Protein AF-A0A7X2NNQ6-F1 (afdb_monomer_lite)

Foldseek 3Di:
DDDDDPPVVVVVVVVVVVVPPPDDPDPPPPCPPPDPDDDDDDDDDQWDDDLQFIHHNNRTDGPVRVLVQLLLWAFDDDDPPPPFFDLGWIQGQPFGIWTAGPVGWIATNNHTDDPPGPVSVSNVVCSVDPQSSQLNHLLNVDDPVQADSSSFGQCVQQPADDPPFCKTAHPQQKIWHADPPPPPQFGIFIADNVRHTSATAHPRRHGRGD

Structure (mmCIF, N/CA/C/O backbone):
data_AF-A0A7X2NNQ6-F1
#
_entry.id   AF-A0A7X2NNQ6-F1
#
loop_
_atom_site.group_PDB
_atom_site.id
_atom_site.type_symbol
_atom_site.label_atom_id
_atom_site.label_alt_id
_atom_site.label_comp_id
_atom_site.label_asym_id
_atom_site.label_entity_id
_atom_site.label_seq_id
_atom_site.pdbx_PDB_ins_code
_atom_site.Cartn_x
_atom_site.Cartn_y
_atom_site.Cartn_z
_atom_site.occupancy
_atom_site.B_iso_or_equiv
_atom_site.auth_seq_id
_atom_site.auth_comp_id
_atom_site.auth_asym_id
_atom_site.auth_atom_id
_atom_site.pdbx_PDB_model_num
ATOM 1 N N . MET A 1 1 ? 71.010 -33.862 6.011 1.00 41.88 1 MET A N 1
ATOM 2 C CA . MET A 1 1 ? 69.689 -33.184 6.016 1.00 41.88 1 MET A CA 1
ATOM 3 C C . MET A 1 1 ? 68.993 -33.400 4.672 1.00 41.88 1 MET A C 1
ATOM 5 O O . MET A 1 1 ? 69.521 -32.962 3.659 1.00 41.88 1 MET A O 1
ATOM 9 N N . LYS A 1 2 ? 67.853 -34.109 4.630 1.00 44.00 2 LYS A N 1
ATOM 10 C CA . LYS A 1 2 ? 67.074 -34.354 3.396 1.00 44.00 2 LYS A CA 1
ATOM 11 C C . LYS A 1 2 ? 66.069 -33.210 3.175 1.00 44.00 2 LYS A C 1
ATOM 13 O O . LYS A 1 2 ? 65.192 -33.011 4.011 1.00 44.00 2 LYS A O 1
ATOM 18 N N . LYS A 1 3 ? 66.174 -32.472 2.061 1.00 50.66 3 LYS A N 1
ATOM 19 C CA . LYS A 1 3 ? 65.171 -31.472 1.637 1.00 50.66 3 LYS A CA 1
ATOM 20 C C . LYS A 1 3 ? 63.890 -32.199 1.197 1.00 50.66 3 LYS A C 1
ATOM 22 O O . LYS A 1 3 ? 63.915 -32.956 0.231 1.00 50.66 3 LYS A O 1
ATOM 27 N N . LYS A 1 4 ? 62.779 -32.008 1.918 1.00 54.25 4 LYS A N 1
ATOM 28 C CA . LYS A 1 4 ? 61.451 -32.517 1.523 1.00 54.25 4 LYS A CA 1
ATOM 29 C C . LYS A 1 4 ? 60.888 -31.658 0.382 1.00 54.25 4 LYS A C 1
ATOM 31 O O . LYS A 1 4 ? 60.954 -30.440 0.436 1.00 54.25 4 LYS A O 1
ATOM 36 N N . ASN A 1 5 ? 60.337 -32.297 -0.648 1.00 57.19 5 ASN A N 1
ATOM 37 C CA . ASN A 1 5 ? 59.800 -31.647 -1.846 1.00 57.19 5 ASN A CA 1
ATOM 38 C C . ASN A 1 5 ? 58.341 -31.198 -1.637 1.00 57.19 5 ASN A C 1
ATOM 40 O O . ASN A 1 5 ? 57.408 -31.917 -1.986 1.00 57.19 5 ASN A O 1
ATOM 44 N N . TYR A 1 6 ? 58.141 -29.998 -1.090 1.00 57.38 6 TYR A N 1
ATOM 45 C CA . TYR A 1 6 ? 56.821 -29.393 -0.814 1.00 57.38 6 TYR A CA 1
ATOM 46 C C . TYR A 1 6 ? 56.013 -29.035 -2.078 1.00 57.38 6 TYR A C 1
ATOM 48 O O . TYR A 1 6 ? 54.803 -28.845 -2.010 1.00 57.38 6 TYR A O 1
ATOM 56 N N . LYS A 1 7 ? 56.649 -28.998 -3.258 1.00 52.34 7 LYS A N 1
ATOM 57 C CA . LYS A 1 7 ? 55.998 -28.608 -4.522 1.00 52.34 7 LYS A CA 1
ATOM 58 C C . LYS A 1 7 ? 54.954 -29.614 -5.033 1.00 52.34 7 LYS A C 1
ATOM 60 O O . LYS A 1 7 ? 54.071 -29.223 -5.783 1.00 52.34 7 LYS A O 1
ATOM 65 N N . LYS A 1 8 ? 55.019 -30.887 -4.619 1.00 52.41 8 LYS A N 1
ATOM 66 C CA . LYS A 1 8 ? 54.073 -31.928 -5.076 1.00 52.41 8 LYS A CA 1
ATOM 67 C C . LYS A 1 8 ? 52.738 -31.931 -4.319 1.00 52.41 8 LYS A C 1
ATOM 69 O O . LYS A 1 8 ? 51.768 -32.471 -4.829 1.00 52.41 8 LYS A O 1
ATOM 74 N N . TYR A 1 9 ? 52.676 -31.300 -3.146 1.00 54.69 9 TYR A N 1
ATOM 75 C CA . TYR A 1 9 ? 51.458 -31.245 -2.326 1.00 54.69 9 TYR A CA 1
ATOM 76 C C . TYR A 1 9 ? 50.635 -29.973 -2.556 1.00 54.69 9 TYR A C 1
ATOM 78 O O . TYR A 1 9 ? 49.436 -29.969 -2.303 1.00 54.69 9 TYR A O 1
ATOM 86 N N . LEU A 1 10 ? 51.249 -28.920 -3.104 1.00 52.38 10 LEU A N 1
ATOM 87 C CA . LEU A 1 10 ? 50.550 -27.674 -3.424 1.00 52.38 10 LEU A CA 1
ATOM 88 C C . LEU A 1 10 ? 49.570 -27.847 -4.600 1.00 52.38 10 LEU A C 1
ATOM 90 O O . LEU A 1 10 ? 48.485 -27.277 -4.586 1.00 52.38 10 LEU A O 1
ATOM 94 N N . ALA A 1 11 ? 49.915 -28.694 -5.578 1.00 54.19 11 ALA A N 1
ATOM 95 C CA . ALA A 1 11 ? 49.047 -28.997 -6.718 1.00 54.19 11 ALA A CA 1
ATOM 96 C C . ALA A 1 11 ? 47.826 -29.858 -6.335 1.00 54.19 11 ALA A C 1
ATOM 98 O O . ALA A 1 11 ? 46.761 -29.700 -6.922 1.00 54.19 11 ALA A O 1
ATOM 99 N N . GLY A 1 12 ? 47.951 -30.730 -5.325 1.00 53.78 12 GLY A N 1
ATOM 100 C CA . GLY A 1 12 ? 46.843 -31.576 -4.862 1.00 53.78 12 GLY A CA 1
ATOM 101 C C . GLY A 1 12 ? 45.752 -30.802 -4.116 1.00 53.78 12 GLY A C 1
ATOM 102 O O . GLY A 1 12 ? 44.577 -31.133 -4.232 1.00 53.78 12 GLY A O 1
ATOM 103 N N . ILE A 1 13 ? 46.120 -29.733 -3.401 1.00 56.50 13 ILE A N 1
ATOM 104 C CA . ILE A 1 13 ? 45.164 -28.903 -2.650 1.00 56.50 13 ILE A CA 1
ATOM 105 C C . ILE A 1 13 ? 44.326 -28.021 -3.593 1.00 56.50 13 ILE A C 1
ATOM 107 O O . ILE A 1 13 ? 43.155 -27.776 -3.314 1.00 56.50 13 ILE A O 1
ATOM 111 N N . LEU A 1 14 ? 44.870 -27.609 -4.746 1.00 51.06 14 LEU A N 1
ATOM 112 C CA . LEU A 1 14 ? 44.149 -26.768 -5.711 1.00 51.06 14 LEU A CA 1
ATOM 113 C C . LEU A 1 14 ? 43.002 -27.516 -6.424 1.00 51.06 14 LEU A C 1
ATOM 115 O O . LEU A 1 14 ? 41.989 -26.911 -6.761 1.00 51.06 14 LEU A O 1
ATOM 119 N N . VAL A 1 15 ? 43.136 -28.832 -6.625 1.00 55.00 15 VAL A N 1
ATOM 120 C CA . VAL A 1 15 ? 42.126 -29.651 -7.324 1.00 55.00 15 VAL A CA 1
ATOM 121 C C . VAL A 1 15 ? 40.904 -29.930 -6.438 1.00 55.00 15 VAL A C 1
ATOM 123 O O . VAL A 1 15 ? 39.786 -29.961 -6.944 1.00 55.00 15 VAL A O 1
ATOM 126 N N . CYS A 1 16 ? 41.069 -30.037 -5.114 1.00 50.38 16 CYS A N 1
ATOM 127 C CA . CYS A 1 16 ? 39.939 -30.259 -4.202 1.00 50.38 16 CYS A CA 1
ATOM 128 C C . CYS A 1 16 ? 39.036 -29.026 -4.012 1.00 50.38 16 CYS A C 1
ATOM 130 O O . CYS A 1 16 ? 37.874 -29.186 -3.650 1.00 50.38 16 CYS A O 1
ATOM 132 N N . VAL A 1 17 ? 39.521 -27.807 -4.278 1.00 54.47 17 VAL A N 1
ATOM 133 C CA . VAL A 1 17 ? 38.709 -26.582 -4.126 1.00 54.47 17 VAL A CA 1
ATOM 134 C C . VAL A 1 17 ? 37.753 -26.372 -5.310 1.00 54.47 17 VAL A C 1
ATOM 136 O O . VAL A 1 17 ? 36.698 -25.768 -5.139 1.00 54.47 17 VAL A O 1
ATOM 139 N N . MET A 1 18 ? 38.045 -26.926 -6.493 1.00 51.53 18 MET A N 1
ATOM 140 C CA . MET A 1 18 ? 37.186 -26.750 -7.678 1.00 51.53 18 MET A CA 1
ATOM 141 C C . MET A 1 18 ? 35.959 -27.677 -7.727 1.00 51.53 18 MET A C 1
ATOM 143 O O . MET A 1 18 ? 35.089 -27.470 -8.565 1.00 51.53 18 MET A O 1
ATOM 147 N N . VAL A 1 19 ? 35.846 -28.674 -6.841 1.00 52.91 19 VAL A N 1
ATOM 148 C CA . VAL A 1 19 ? 34.736 -29.655 -6.868 1.00 52.91 19 VAL A CA 1
ATOM 149 C C . VAL A 1 19 ? 33.572 -29.266 -5.934 1.00 52.91 19 VAL A C 1
ATOM 151 O O . VAL A 1 19 ? 32.531 -29.912 -5.941 1.00 52.91 19 VAL A O 1
ATOM 154 N N . ALA A 1 20 ? 33.684 -28.175 -5.167 1.00 47.25 20 ALA A N 1
ATOM 155 C CA . ALA A 1 20 ? 32.656 -27.768 -4.198 1.00 47.25 20 ALA A CA 1
ATOM 156 C C . ALA A 1 20 ? 31.730 -26.616 -4.652 1.00 47.25 20 ALA A C 1
ATOM 158 O O . ALA A 1 20 ? 30.901 -26.167 -3.865 1.00 47.25 20 ALA A O 1
ATOM 159 N N . SER A 1 21 ? 31.827 -26.124 -5.893 1.00 49.25 21 SER A N 1
ATOM 160 C CA . SER A 1 21 ? 31.086 -24.928 -6.347 1.00 49.25 21 SER A CA 1
ATOM 161 C C . SER A 1 21 ? 29.914 -25.182 -7.306 1.00 49.25 21 SER A C 1
ATOM 163 O O . SER A 1 21 ? 29.404 -24.237 -7.904 1.00 49.25 21 SER A O 1
ATOM 165 N N . THR A 1 22 ? 29.401 -26.409 -7.435 1.00 52.09 22 THR A N 1
ATOM 166 C CA . THR A 1 22 ? 28.178 -26.659 -8.225 1.00 52.09 22 THR A CA 1
ATOM 167 C C . THR A 1 22 ? 26.939 -26.735 -7.338 1.00 52.09 22 THR A C 1
ATOM 169 O O . THR A 1 22 ? 26.350 -27.793 -7.138 1.00 52.09 22 THR A O 1
ATOM 172 N N . SER A 1 23 ? 26.527 -25.590 -6.806 1.00 53.75 23 SER A N 1
ATOM 173 C CA . SER A 1 23 ? 25.121 -25.351 -6.452 1.00 53.75 23 SER A CA 1
ATOM 174 C C . SER A 1 23 ? 24.762 -23.879 -6.654 1.00 53.75 23 SER A C 1
ATOM 176 O O . SER A 1 23 ? 24.151 -23.232 -5.812 1.00 53.75 23 SER A O 1
ATOM 178 N N . ALA A 1 24 ? 25.136 -23.328 -7.810 1.00 49.81 24 ALA A N 1
ATOM 179 C CA . ALA A 1 24 ? 24.446 -22.152 -8.308 1.00 49.81 24 ALA A CA 1
ATOM 180 C C . ALA A 1 24 ? 23.060 -22.609 -8.782 1.00 49.81 24 ALA A C 1
ATOM 182 O O . ALA A 1 24 ? 22.937 -23.305 -9.790 1.00 49.81 24 ALA A O 1
ATOM 183 N N . THR A 1 25 ? 22.008 -22.251 -8.049 1.00 52.44 25 THR A N 1
ATOM 184 C CA . THR A 1 25 ? 20.657 -22.245 -8.608 1.00 52.44 25 THR A CA 1
ATOM 185 C C . THR A 1 25 ? 20.644 -21.211 -9.728 1.00 52.44 25 THR A C 1
ATOM 187 O O . THR A 1 25 ? 20.612 -20.009 -9.468 1.00 52.44 25 THR A O 1
ATOM 190 N N . ALA A 1 26 ? 20.733 -21.675 -10.971 1.00 41.16 26 ALA A N 1
ATOM 191 C CA . ALA A 1 26 ? 20.509 -20.836 -12.131 1.00 41.16 26 ALA A CA 1
ATOM 192 C C . ALA A 1 26 ? 19.027 -20.445 -12.148 1.00 41.16 26 ALA A C 1
ATOM 194 O O . ALA A 1 26 ? 18.153 -21.295 -12.322 1.00 41.16 26 ALA A O 1
ATOM 195 N N . PHE A 1 27 ? 18.737 -19.160 -11.959 1.00 54.53 27 PHE A N 1
ATOM 196 C CA . PHE A 1 27 ? 17.504 -18.614 -12.506 1.00 54.53 27 PHE A CA 1
ATOM 197 C C . PHE A 1 27 ? 17.656 -18.695 -14.023 1.00 54.53 27 PHE A C 1
ATOM 199 O O . PHE A 1 27 ? 18.641 -18.197 -14.564 1.00 54.53 27 PHE A O 1
ATOM 206 N N . ALA A 1 28 ? 16.736 -19.385 -14.697 1.00 37.22 28 ALA A N 1
ATOM 207 C CA . ALA A 1 28 ? 16.685 -19.348 -16.146 1.00 37.22 28 ALA A CA 1
ATOM 208 C C . ALA A 1 28 ? 16.454 -17.889 -16.559 1.00 37.22 28 ALA A C 1
ATOM 210 O O . ALA A 1 28 ? 15.368 -17.345 -16.363 1.00 37.22 28 ALA A O 1
ATOM 211 N N . GLU A 1 29 ? 17.496 -17.248 -17.083 1.00 34.50 29 GLU A N 1
ATOM 212 C CA . GLU A 1 29 ? 17.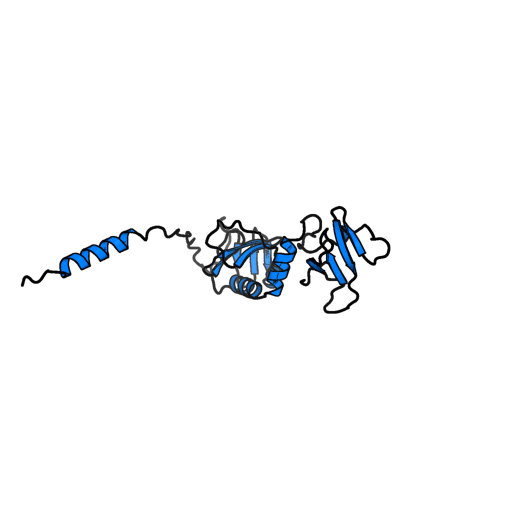373 -16.043 -17.887 1.00 34.50 29 GLU A CA 1
ATOM 213 C C . GLU A 1 29 ? 16.547 -16.448 -19.108 1.00 34.50 29 GLU A C 1
ATOM 215 O O . GLU A 1 29 ? 17.049 -17.071 -20.048 1.00 34.50 29 GLU A O 1
ATOM 220 N N . SER A 1 30 ? 15.237 -16.187 -19.074 1.00 38.72 30 SER A N 1
ATOM 221 C CA . SER A 1 30 ? 14.470 -16.188 -20.307 1.00 38.72 30 SER A CA 1
ATOM 222 C C . SER A 1 30 ? 15.064 -15.062 -21.128 1.00 38.72 30 SER A C 1
ATOM 224 O O . SER A 1 30 ? 14.886 -13.886 -20.812 1.00 38.72 30 SER A O 1
ATOM 226 N N . ASN A 1 31 ? 15.827 -15.447 -22.140 1.00 34.91 31 ASN A N 1
ATOM 227 C CA . ASN A 1 31 ? 16.395 -14.566 -23.136 1.00 34.91 31 ASN A CA 1
ATOM 228 C C . ASN A 1 31 ? 15.238 -13.996 -23.976 1.00 34.91 31 ASN A C 1
ATOM 230 O O . ASN A 1 31 ? 15.073 -14.315 -25.151 1.00 34.91 31 ASN A O 1
ATOM 234 N N . SER A 1 32 ? 14.383 -13.174 -23.368 1.00 36.38 32 SER A N 1
ATOM 235 C CA . SER A 1 32 ? 13.532 -12.238 -24.079 1.00 36.38 32 SER A CA 1
ATOM 236 C C . SER A 1 32 ? 14.478 -11.171 -24.593 1.00 36.38 32 SER A C 1
ATOM 238 O O . SER A 1 32 ? 14.708 -10.141 -23.961 1.00 36.38 32 SER A O 1
ATOM 240 N N . LYS A 1 33 ? 15.102 -11.498 -25.730 1.00 26.48 33 LYS A N 1
ATOM 241 C CA . LYS A 1 33 ? 15.721 -10.534 -26.626 1.00 26.48 33 LYS A CA 1
ATOM 242 C C . LYS A 1 33 ? 14.826 -9.302 -26.634 1.00 26.48 33 LYS A C 1
ATOM 244 O O . LYS A 1 33 ? 13.670 -9.381 -27.042 1.00 26.48 33 LYS A O 1
ATOM 249 N N . TYR A 1 34 ? 15.381 -8.178 -26.205 1.00 34.88 34 TYR A N 1
ATOM 250 C CA . TYR A 1 34 ? 14.846 -6.872 -26.533 1.00 34.88 34 TYR A CA 1
ATOM 251 C C . TYR A 1 34 ? 14.927 -6.723 -28.050 1.00 34.88 34 TYR A C 1
ATOM 253 O O . TYR A 1 34 ? 15.934 -6.290 -28.605 1.00 34.88 34 TYR A O 1
ATOM 261 N N . THR A 1 35 ? 13.886 -7.171 -28.740 1.00 28.06 35 THR A N 1
ATOM 262 C CA . THR A 1 35 ? 13.620 -6.786 -30.115 1.00 28.06 35 THR A CA 1
ATOM 263 C C . THR A 1 35 ? 12.710 -5.576 -30.064 1.00 28.06 35 THR A C 1
ATOM 265 O O . THR A 1 35 ? 11.545 -5.684 -29.691 1.00 28.06 35 THR A O 1
ATOM 268 N N . ASN A 1 36 ? 13.244 -4.425 -30.464 1.00 43.59 36 ASN A N 1
ATOM 269 C CA . ASN A 1 36 ? 12.428 -3.358 -31.026 1.00 43.59 36 ASN A CA 1
ATOM 270 C C . ASN A 1 36 ? 11.737 -3.922 -32.276 1.00 43.59 36 ASN A C 1
ATOM 272 O O . ASN A 1 36 ? 12.338 -3.877 -33.344 1.00 43.59 36 ASN A O 1
ATOM 276 N N . VAL A 1 37 ? 10.547 -4.516 -32.155 1.00 32.59 37 VAL A N 1
ATOM 277 C CA . VAL A 1 37 ? 9.716 -4.883 -33.308 1.00 32.59 37 VAL A CA 1
ATOM 278 C C . VAL A 1 37 ? 8.239 -4.754 -32.940 1.00 32.59 37 VAL A C 1
ATOM 280 O O . VAL A 1 37 ? 7.748 -5.362 -31.993 1.00 32.59 37 VAL A O 1
ATOM 283 N N . GLU A 1 38 ? 7.573 -3.912 -33.720 1.00 39.34 38 GLU A N 1
ATOM 284 C CA . GLU A 1 38 ? 6.132 -3.797 -33.891 1.00 39.34 38 GLU A CA 1
ATOM 285 C C . GLU A 1 38 ? 5.489 -5.143 -34.274 1.00 39.34 38 GLU A C 1
ATOM 287 O O . GLU A 1 38 ? 6.083 -5.930 -35.004 1.00 39.34 38 GLU A O 1
ATOM 292 N N . ASN A 1 39 ? 4.211 -5.306 -33.926 1.00 34.72 39 ASN A N 1
ATOM 293 C CA . ASN A 1 39 ? 3.280 -6.381 -34.307 1.00 34.72 39 ASN A CA 1
ATOM 294 C C . ASN A 1 39 ? 3.137 -7.558 -33.333 1.00 34.72 39 ASN A C 1
ATOM 296 O O . ASN A 1 39 ? 4.081 -8.155 -32.828 1.00 34.72 39 ASN A O 1
ATOM 300 N N . ALA A 1 40 ? 1.861 -7.816 -33.062 1.00 42.84 40 ALA A N 1
ATOM 301 C CA . ALA A 1 40 ? 1.317 -8.608 -31.984 1.00 42.84 40 ALA A CA 1
ATOM 302 C C . ALA A 1 40 ? 1.394 -10.125 -32.204 1.00 42.84 40 ALA A C 1
ATOM 304 O O . ALA A 1 40 ? 1.532 -10.619 -33.322 1.00 42.84 40 ALA A O 1
ATOM 305 N N . SER A 1 41 ? 1.079 -10.807 -31.098 1.00 40.62 41 SER A N 1
ATOM 306 C CA . SER A 1 41 ? 0.664 -12.209 -30.947 1.00 40.62 41 SER A CA 1
ATOM 307 C C . SER A 1 41 ? 1.765 -13.263 -31.049 1.00 40.62 41 SER A C 1
ATOM 309 O O . SER A 1 41 ? 1.991 -13.826 -32.107 1.00 40.62 41 SER A O 1
ATOM 311 N N . ASP A 1 42 ? 2.346 -13.591 -29.890 1.00 37.03 42 ASP A N 1
ATOM 312 C CA . ASP A 1 42 ? 2.434 -14.978 -29.422 1.00 37.03 42 ASP A CA 1
ATOM 313 C C . ASP A 1 42 ? 2.496 -15.022 -27.881 1.00 37.03 42 ASP A C 1
ATOM 315 O O . ASP A 1 42 ? 3.193 -14.254 -27.216 1.00 37.03 42 ASP A O 1
ATOM 319 N N . VAL A 1 43 ? 1.653 -15.876 -27.304 1.00 46.22 43 VAL A N 1
ATOM 320 C CA . VAL A 1 43 ? 1.272 -15.932 -25.886 1.00 46.22 43 VAL A CA 1
ATOM 321 C C . VAL A 1 43 ? 2.397 -16.535 -25.034 1.00 46.22 43 VAL A C 1
ATOM 323 O O . VAL A 1 43 ? 2.515 -17.754 -24.956 1.00 46.22 43 VAL A O 1
ATOM 326 N N . ALA A 1 44 ? 3.205 -15.697 -24.370 1.00 40.50 44 ALA A N 1
ATOM 327 C CA . ALA A 1 44 ? 4.086 -16.120 -23.262 1.00 40.50 44 ALA A CA 1
ATOM 328 C C . ALA A 1 44 ? 4.573 -14.979 -22.333 1.00 40.50 44 ALA A C 1
ATOM 330 O O . ALA A 1 44 ? 5.533 -15.164 -21.588 1.00 40.50 44 ALA A O 1
ATOM 331 N N . GLY A 1 45 ? 3.942 -13.799 -22.350 1.00 52.97 45 GLY A N 1
ATOM 332 C CA . GLY A 1 45 ? 4.321 -12.685 -21.475 1.00 52.97 45 GLY A CA 1
ATOM 333 C C . GLY A 1 45 ? 3.105 -12.010 -20.858 1.00 52.97 45 GLY A C 1
ATOM 334 O O . GLY A 1 45 ? 2.411 -11.261 -21.534 1.00 52.97 45 GLY A O 1
ATOM 335 N N . ASN A 1 46 ? 2.870 -12.230 -19.561 1.00 73.81 46 ASN A N 1
ATOM 336 C CA . ASN A 1 46 ? 1.840 -11.513 -18.796 1.00 73.81 46 ASN A CA 1
ATOM 337 C C . ASN A 1 46 ? 2.162 -10.020 -18.612 1.00 73.81 46 ASN A C 1
ATOM 339 O O . ASN A 1 46 ? 1.329 -9.287 -18.086 1.00 73.81 46 ASN A O 1
ATOM 343 N N . VAL A 1 47 ? 3.354 -9.568 -19.017 1.00 85.38 47 VAL A N 1
ATOM 344 C CA . VAL A 1 47 ? 3.820 -8.187 -18.879 1.00 85.38 47 VAL A CA 1
ATOM 345 C C . VAL A 1 47 ? 4.496 -7.734 -20.172 1.00 85.38 47 VAL A C 1
ATOM 347 O O . VAL A 1 47 ? 5.427 -8.388 -20.636 1.00 85.38 47 VAL A O 1
ATOM 350 N N . ILE A 1 48 ? 4.059 -6.603 -20.728 1.00 89.31 48 ILE A N 1
ATOM 351 C CA . ILE A 1 48 ? 4.680 -5.939 -21.884 1.00 89.31 48 ILE A CA 1
ATOM 352 C C . ILE A 1 48 ? 5.070 -4.526 -21.465 1.00 89.31 48 ILE A C 1
ATOM 354 O O . ILE A 1 48 ? 4.207 -3.724 -21.115 1.00 89.31 48 ILE A O 1
ATOM 358 N N . ILE A 1 49 ? 6.362 -4.212 -21.508 1.00 89.38 49 ILE A N 1
ATOM 359 C CA . ILE A 1 49 ? 6.895 -2.901 -21.125 1.00 89.38 49 ILE A CA 1
ATOM 360 C C . ILE A 1 49 ? 7.208 -2.118 -22.399 1.00 89.38 49 ILE A C 1
ATOM 362 O O . ILE A 1 49 ? 7.923 -2.602 -23.272 1.00 89.38 49 ILE A O 1
ATOM 366 N N . THR A 1 50 ? 6.684 -0.901 -22.494 1.00 90.56 50 THR A N 1
ATOM 367 C CA . THR A 1 50 ? 6.929 0.042 -23.597 1.00 90.56 50 THR A CA 1
ATOM 368 C C . THR A 1 50 ? 7.541 1.328 -23.049 1.00 90.56 50 THR A C 1
ATOM 370 O O . THR A 1 50 ? 7.654 1.486 -21.835 1.00 90.56 50 THR A O 1
ATOM 373 N N . ASN A 1 51 ? 7.907 2.278 -23.910 1.00 89.25 51 ASN A N 1
ATOM 374 C CA . ASN A 1 51 ? 8.424 3.570 -23.451 1.00 89.25 51 ASN A CA 1
ATOM 375 C C . ASN A 1 51 ? 7.372 4.448 -22.763 1.00 89.25 51 ASN A C 1
ATOM 377 O O . ASN A 1 51 ? 7.765 5.331 -22.003 1.00 89.25 51 ASN A O 1
ATOM 381 N N . ASP A 1 52 ? 6.079 4.192 -22.975 1.00 90.19 52 ASP A N 1
ATOM 382 C CA . ASP A 1 52 ? 4.981 5.044 -22.493 1.00 90.19 52 ASP A CA 1
ATOM 383 C C . ASP A 1 52 ? 4.192 4.416 -21.335 1.00 90.19 52 ASP A C 1
ATOM 385 O O . ASP A 1 52 ? 3.506 5.112 -20.584 1.00 90.19 52 ASP A O 1
ATOM 389 N N . GLY A 1 53 ? 4.318 3.102 -21.145 1.00 93.25 53 GLY A N 1
ATOM 390 C CA . GLY A 1 53 ? 3.584 2.379 -20.113 1.00 93.25 53 GLY A CA 1
ATOM 391 C C . GLY A 1 53 ? 3.862 0.882 -20.093 1.00 93.25 53 GLY A C 1
ATOM 392 O O . GLY A 1 53 ? 4.769 0.379 -20.767 1.00 93.25 53 GLY A O 1
ATOM 393 N N . VAL A 1 54 ? 3.081 0.166 -19.292 1.00 94.62 54 VAL A N 1
ATOM 394 C CA . VAL A 1 54 ? 3.186 -1.279 -19.092 1.00 94.62 54 VAL A CA 1
ATOM 395 C C . VAL A 1 54 ? 1.815 -1.926 -19.244 1.00 94.62 54 VAL A C 1
ATOM 397 O O . VAL A 1 54 ? 0.833 -1.470 -18.672 1.00 94.62 54 VAL A O 1
ATOM 400 N N . THR A 1 55 ? 1.741 -3.006 -20.014 1.00 93.88 55 THR A N 1
ATOM 401 C CA . THR A 1 55 ? 0.557 -3.869 -20.064 1.00 93.88 55 THR A CA 1
ATOM 402 C C . THR A 1 55 ? 0.775 -5.039 -19.126 1.00 93.88 55 THR A C 1
ATOM 404 O O . THR A 1 55 ? 1.772 -5.735 -19.280 1.00 93.88 55 THR A O 1
ATOM 407 N N . ILE A 1 56 ? -0.132 -5.272 -18.179 1.00 91.31 56 ILE A N 1
ATOM 408 C CA . ILE A 1 56 ? -0.071 -6.392 -17.232 1.00 91.31 56 ILE A CA 1
ATOM 409 C C . ILE A 1 56 ? -1.388 -7.155 -17.318 1.00 91.31 56 ILE A C 1
ATOM 411 O O . ILE A 1 56 ? -2.455 -6.572 -17.152 1.00 91.31 56 ILE A O 1
ATOM 415 N N . ASN A 1 57 ? -1.324 -8.454 -17.616 1.00 87.56 57 ASN A N 1
ATOM 416 C CA . ASN A 1 57 ? -2.491 -9.324 -17.802 1.00 87.56 57 ASN A CA 1
ATOM 417 C C . ASN A 1 57 ? -3.540 -8.744 -18.779 1.00 87.56 57 ASN A C 1
ATOM 419 O O . ASN A 1 57 ? -4.741 -8.872 -18.561 1.00 87.56 57 ASN A O 1
ATOM 423 N N . GLY A 1 58 ? -3.086 -8.080 -19.849 1.00 87.81 58 GLY A N 1
ATOM 424 C CA . GLY A 1 58 ? -3.951 -7.476 -20.871 1.00 87.81 58 GLY A CA 1
ATOM 425 C C . GLY A 1 58 ? -4.492 -6.078 -20.543 1.00 87.81 58 GLY A C 1
ATOM 426 O O . GLY A 1 58 ? -5.163 -5.493 -21.387 1.00 87.81 58 GLY A O 1
ATOM 427 N N . VAL A 1 59 ? -4.185 -5.518 -19.368 1.00 91.75 59 VAL A N 1
ATOM 428 C CA . VAL A 1 59 ? -4.572 -4.150 -18.986 1.00 91.75 59 VAL A CA 1
ATOM 429 C C . VAL A 1 59 ? -3.378 -3.219 -19.147 1.00 91.75 59 VAL A C 1
ATOM 431 O O . VAL A 1 59 ? -2.312 -3.486 -18.595 1.00 91.75 59 VAL A O 1
ATOM 434 N N . TYR A 1 60 ? -3.549 -2.141 -19.911 1.00 94.19 60 TYR A N 1
ATOM 435 C CA . TYR A 1 60 ? -2.522 -1.118 -20.090 1.00 94.19 60 TYR A CA 1
ATOM 436 C C . TYR A 1 60 ? -2.566 -0.090 -18.959 1.00 94.19 60 TYR A C 1
ATOM 438 O O . TYR A 1 60 ? -3.635 0.405 -18.609 1.00 94.19 60 TYR A O 1
ATOM 446 N N . TYR A 1 61 ? -1.388 0.251 -18.446 1.00 95.12 61 TYR A N 1
ATOM 447 C CA . TYR A 1 61 ? -1.164 1.319 -17.486 1.00 95.12 61 TYR A CA 1
ATOM 448 C C . TYR A 1 61 ? -0.116 2.275 -18.044 1.00 95.12 61 TYR A C 1
ATOM 450 O O . TYR A 1 61 ? 0.998 1.868 -18.390 1.00 95.12 61 TYR A O 1
ATOM 458 N N . THR A 1 62 ? -0.438 3.560 -18.077 1.00 97.00 62 THR A N 1
ATOM 459 C CA . THR A 1 62 ? 0.560 4.621 -18.234 1.00 97.00 62 THR A CA 1
ATOM 460 C C . THR A 1 62 ? 1.540 4.605 -17.057 1.00 97.00 62 THR A C 1
ATOM 462 O O . THR A 1 62 ? 1.263 4.034 -15.997 1.00 97.00 62 THR A O 1
ATOM 465 N N . LYS A 1 63 ? 2.690 5.275 -17.198 1.00 95.88 63 LYS A N 1
ATOM 466 C CA . LYS A 1 63 ? 3.660 5.403 -16.092 1.00 95.88 63 LYS A CA 1
ATOM 467 C C . LYS A 1 63 ? 3.029 5.975 -14.819 1.00 95.88 63 LYS A C 1
ATOM 469 O O . LYS A 1 63 ? 3.219 5.421 -13.743 1.00 95.88 63 LYS A O 1
ATOM 474 N N . ALA A 1 64 ? 2.230 7.034 -14.959 1.00 95.62 64 ALA A N 1
ATOM 475 C CA . ALA A 1 64 ? 1.563 7.688 -13.837 1.00 95.62 64 ALA A CA 1
ATOM 476 C C . ALA A 1 64 ? 0.512 6.784 -13.168 1.00 95.62 64 ALA A C 1
ATOM 478 O O . ALA A 1 64 ? 0.407 6.755 -11.942 1.00 95.62 64 ALA A O 1
ATOM 479 N N . GLU A 1 65 ? -0.247 6.011 -13.950 1.00 95.88 65 GLU A N 1
ATOM 480 C CA . GLU A 1 65 ? -1.198 5.038 -13.399 1.00 95.88 65 GLU A CA 1
ATOM 481 C C . GLU A 1 65 ? -0.477 3.916 -12.654 1.00 95.88 65 GLU A C 1
ATOM 483 O O . GLU A 1 65 ? -0.885 3.554 -11.549 1.00 95.88 65 GLU A O 1
ATOM 488 N N . PHE A 1 66 ? 0.625 3.403 -13.209 1.00 95.50 66 PHE A N 1
ATOM 489 C CA . PHE A 1 66 ? 1.439 2.397 -12.534 1.00 95.50 66 PHE A CA 1
ATOM 490 C C . PHE A 1 66 ? 2.010 2.929 -11.212 1.00 95.50 66 PHE A C 1
ATOM 492 O O . PHE A 1 66 ? 1.911 2.256 -10.189 1.00 95.50 66 PHE A O 1
ATOM 499 N N . GLU A 1 67 ? 2.552 4.149 -11.200 1.00 95.19 67 GLU A N 1
ATOM 500 C CA . GLU A 1 67 ? 3.041 4.817 -9.986 1.00 95.19 67 GLU A CA 1
ATOM 501 C C . GLU A 1 67 ? 1.938 4.989 -8.935 1.00 95.19 67 GLU A C 1
ATOM 503 O O . GLU A 1 67 ? 2.143 4.707 -7.751 1.00 95.19 67 GLU A O 1
ATOM 508 N N . SER A 1 68 ? 0.739 5.388 -9.363 1.00 94.44 68 SER A N 1
ATOM 509 C CA . SER A 1 68 ? -0.423 5.505 -8.480 1.00 94.44 68 SER A CA 1
ATOM 510 C C . SER A 1 68 ? -0.806 4.161 -7.853 1.00 94.44 68 SER A C 1
ATOM 512 O O . SER A 1 68 ? -1.085 4.093 -6.655 1.00 94.44 68 SER A O 1
ATOM 514 N N . LEU A 1 69 ? -0.775 3.075 -8.631 1.00 93.88 69 LEU A N 1
ATOM 515 C CA . LEU A 1 69 ? -1.040 1.728 -8.128 1.00 93.88 69 LEU A CA 1
ATOM 516 C C . LEU A 1 69 ? 0.075 1.229 -7.206 1.00 93.88 69 LEU A C 1
ATOM 518 O O . LEU A 1 69 ? -0.209 0.598 -6.192 1.00 93.88 69 LEU A O 1
ATOM 522 N N . LEU A 1 70 ? 1.335 1.550 -7.494 1.00 94.56 70 LEU A N 1
ATOM 523 C CA . LEU A 1 70 ? 2.466 1.181 -6.648 1.00 94.56 70 LEU A CA 1
ATOM 524 C C . LEU A 1 70 ? 2.350 1.788 -5.239 1.00 94.56 70 LEU A C 1
ATOM 526 O O . LEU A 1 70 ? 2.615 1.109 -4.249 1.00 94.56 70 LEU A O 1
ATOM 530 N N . ASN A 1 71 ? 1.821 3.008 -5.123 1.00 93.38 71 ASN A N 1
ATOM 531 C CA . ASN A 1 71 ? 1.505 3.631 -3.831 1.00 93.38 71 ASN A CA 1
ATOM 532 C C . ASN A 1 71 ? 0.385 2.925 -3.048 1.00 93.38 71 ASN A C 1
ATOM 534 O O . ASN A 1 71 ? 0.211 3.183 -1.857 1.00 93.38 71 ASN A O 1
ATOM 538 N N . LYS A 1 72 ? -0.332 1.991 -3.681 1.00 93.50 72 LYS A N 1
ATOM 539 C CA . LYS A 1 72 ? -1.345 1.143 -3.045 1.00 93.50 72 LYS A CA 1
ATOM 540 C C . LYS A 1 72 ? -0.797 -0.211 -2.574 1.00 93.50 72 LYS A C 1
ATOM 542 O O . LYS A 1 72 ? -1.562 -1.063 -2.113 1.00 93.50 72 LYS A O 1
ATOM 547 N N . ALA A 1 73 ? 0.514 -0.431 -2.675 1.00 94.12 73 ALA A N 1
ATOM 548 C CA . ALA A 1 73 ? 1.143 -1.700 -2.337 1.00 94.12 73 ALA A CA 1
ATOM 549 C C . ALA A 1 73 ? 0.894 -2.137 -0.883 1.00 94.12 73 ALA A C 1
ATOM 551 O O . ALA A 1 73 ? 0.891 -1.343 0.055 1.00 94.12 73 ALA A O 1
ATOM 552 N N . VAL A 1 74 ? 0.755 -3.446 -0.692 1.00 92.44 74 VAL A N 1
ATOM 553 C CA . VAL A 1 74 ? 0.644 -4.118 0.605 1.00 92.44 74 VAL A CA 1
ATOM 554 C C . VAL A 1 74 ? 1.809 -5.087 0.733 1.00 92.44 74 VAL A C 1
ATOM 556 O O . VAL A 1 74 ? 1.982 -5.960 -0.119 1.00 92.44 74 VAL A O 1
ATOM 559 N N . LYS A 1 75 ? 2.619 -4.969 1.787 1.00 92.19 75 LYS A N 1
ATOM 560 C CA . LYS A 1 75 ? 3.720 -5.915 2.005 1.00 92.19 75 LYS A CA 1
ATOM 561 C C . LYS A 1 75 ? 3.158 -7.306 2.312 1.00 92.19 75 LYS A C 1
ATOM 563 O O . LYS A 1 75 ? 2.266 -7.453 3.141 1.00 92.19 75 LYS A O 1
ATOM 568 N N . ILE A 1 76 ? 3.697 -8.331 1.665 1.00 88.00 76 ILE A N 1
ATOM 569 C CA . ILE A 1 76 ? 3.385 -9.729 1.964 1.00 88.00 76 ILE A CA 1
ATOM 570 C C . ILE A 1 76 ? 4.449 -10.252 2.924 1.00 88.00 76 ILE A C 1
ATOM 572 O O . ILE A 1 76 ? 5.647 -10.166 2.643 1.00 88.00 76 ILE A O 1
ATOM 576 N N . GLU A 1 77 ? 4.022 -10.811 4.055 1.00 79.50 77 GLU A N 1
ATOM 577 C CA . GLU A 1 77 ? 4.939 -11.505 4.956 1.00 79.50 77 GLU A CA 1
ATOM 578 C C . GLU A 1 77 ? 5.503 -12.747 4.261 1.00 79.50 77 GLU A C 1
ATOM 580 O O . GLU A 1 77 ? 4.783 -13.678 3.898 1.00 79.50 77 GLU A O 1
ATOM 585 N N . THR A 1 78 ? 6.815 -12.755 4.043 1.00 68.62 78 THR A N 1
ATOM 586 C CA . THR A 1 78 ? 7.521 -13.896 3.463 1.00 68.62 78 THR A CA 1
ATOM 587 C C . THR A 1 78 ? 7.976 -14.853 4.561 1.00 68.62 78 THR A C 1
ATOM 589 O O . THR A 1 78 ? 8.657 -14.408 5.490 1.00 68.62 78 THR A O 1
ATOM 592 N N . PRO A 1 79 ? 7.715 -16.167 4.440 1.00 60.19 79 PRO A N 1
ATOM 593 C CA . PRO A 1 79 ? 8.371 -17.166 5.274 1.00 60.19 79 PRO A CA 1
ATOM 594 C C . PRO A 1 79 ? 9.895 -17.049 5.140 1.00 60.19 79 PRO A C 1
ATOM 596 O O . PRO A 1 79 ? 10.408 -16.872 4.031 1.00 60.19 79 PRO A O 1
ATOM 599 N N . GLN A 1 80 ? 10.625 -17.198 6.250 1.00 57.09 80 GLN A N 1
ATOM 600 C CA . GLN A 1 80 ? 12.094 -17.075 6.311 1.00 57.09 80 GLN A CA 1
ATOM 601 C C . GLN A 1 80 ? 12.864 -18.058 5.401 1.00 57.09 80 GLN A C 1
ATOM 603 O O . GLN A 1 80 ? 14.077 -17.952 5.261 1.00 57.09 80 GLN A O 1
ATOM 608 N N . THR A 1 81 ? 12.184 -19.008 4.757 1.00 56.31 81 THR A N 1
ATOM 609 C CA . THR A 1 81 ? 12.774 -20.052 3.908 1.00 56.31 81 THR A CA 1
ATOM 610 C C . THR A 1 81 ? 13.059 -19.622 2.463 1.00 56.31 81 THR A C 1
ATOM 612 O O . THR A 1 81 ? 13.639 -20.399 1.707 1.00 56.31 81 THR A O 1
ATOM 615 N N . ARG A 1 82 ? 12.707 -18.396 2.045 1.00 58.16 82 ARG A N 1
ATOM 616 C CA . ARG A 1 82 ? 13.040 -17.875 0.702 1.00 58.16 82 ARG A CA 1
ATOM 617 C C . ARG A 1 82 ? 14.343 -17.070 0.748 1.00 58.16 82 ARG A C 1
ATOM 619 O O . ARG A 1 82 ? 14.315 -15.844 0.760 1.00 58.16 82 ARG A O 1
ATOM 626 N N . ALA A 1 83 ? 15.478 -17.769 0.782 1.00 50.66 83 ALA A N 1
ATOM 627 C CA . ALA A 1 83 ? 16.833 -17.253 1.039 1.00 50.66 83 ALA A CA 1
ATOM 628 C C . ALA A 1 83 ? 17.422 -16.245 0.012 1.00 50.66 83 ALA A C 1
ATOM 630 O O . ALA A 1 83 ? 18.637 -16.139 -0.111 1.00 50.66 83 ALA A O 1
ATOM 631 N N . ALA A 1 84 ? 16.608 -15.490 -0.731 1.00 61.56 84 ALA A N 1
ATOM 632 C CA . ALA A 1 84 ? 17.088 -14.609 -1.800 1.00 61.56 84 ALA A CA 1
ATOM 633 C C . ALA A 1 84 ? 16.332 -13.273 -1.945 1.00 61.56 84 ALA A C 1
ATOM 635 O O . ALA A 1 84 ? 16.481 -12.623 -2.973 1.00 61.56 84 ALA A O 1
ATOM 636 N N . ILE A 1 85 ? 15.525 -12.838 -0.967 1.00 65.06 85 ILE A N 1
ATOM 637 C CA . ILE A 1 85 ? 14.710 -11.605 -1.050 1.00 65.06 85 ILE A CA 1
ATOM 638 C C . ILE A 1 85 ? 15.243 -10.568 -0.055 1.00 65.06 85 ILE A C 1
ATOM 640 O O . ILE A 1 85 ? 15.206 -10.823 1.145 1.00 65.06 85 ILE A O 1
ATOM 644 N N . ALA A 1 86 ? 15.717 -9.406 -0.528 1.00 69.06 86 ALA A N 1
ATOM 645 C CA . ALA A 1 86 ? 16.193 -8.340 0.370 1.00 69.06 86 ALA A CA 1
ATOM 646 C C . ALA A 1 86 ? 15.117 -7.310 0.708 1.00 69.06 86 ALA A C 1
ATOM 648 O O . ALA A 1 86 ? 14.972 -6.956 1.874 1.00 69.06 86 ALA A O 1
ATOM 649 N N . ALA A 1 87 ? 14.377 -6.812 -0.289 1.00 75.25 87 ALA A N 1
ATOM 650 C CA . ALA A 1 87 ? 13.431 -5.716 -0.054 1.00 75.25 87 ALA A CA 1
ATOM 651 C C . ALA A 1 87 ? 12.005 -6.198 0.264 1.00 75.25 87 ALA A C 1
ATOM 653 O O . ALA A 1 87 ? 11.235 -5.461 0.870 1.00 75.25 87 ALA A O 1
ATOM 654 N N . GLY A 1 88 ? 11.665 -7.449 -0.063 1.00 85.31 88 GLY A N 1
ATOM 655 C CA . GLY A 1 88 ? 10.376 -8.066 0.264 1.00 85.31 88 GLY A CA 1
ATOM 656 C C . GLY A 1 88 ? 9.550 -8.450 -0.963 1.00 85.31 88 GLY A C 1
ATOM 657 O O . GLY A 1 88 ? 10.003 -8.342 -2.105 1.00 85.31 88 GLY A O 1
ATOM 658 N N . ILE A 1 89 ? 8.333 -8.929 -0.701 1.00 89.62 89 ILE A N 1
ATOM 659 C CA . ILE A 1 89 ? 7.287 -9.131 -1.709 1.00 89.62 89 ILE A CA 1
ATOM 660 C C . ILE A 1 89 ? 6.149 -8.167 -1.391 1.00 89.62 89 ILE A C 1
ATOM 662 O O . ILE A 1 89 ? 5.746 -8.044 -0.234 1.00 89.62 89 ILE A O 1
ATOM 666 N N . TYR A 1 90 ? 5.621 -7.512 -2.415 1.00 92.31 90 TYR A N 1
ATOM 667 C CA . TYR A 1 90 ? 4.543 -6.538 -2.316 1.00 92.31 90 TYR A CA 1
ATOM 668 C C . TYR A 1 90 ? 3.396 -6.950 -3.236 1.00 92.31 90 TYR A C 1
ATOM 670 O O . TYR A 1 90 ? 3.629 -7.328 -4.379 1.00 92.31 90 TYR A O 1
ATOM 678 N N . PHE A 1 91 ? 2.161 -6.899 -2.748 1.00 91.75 91 PHE A N 1
ATOM 679 C CA . PHE A 1 91 ? 0.957 -7.056 -3.558 1.00 91.75 91 PHE A CA 1
ATOM 680 C C . PHE A 1 91 ? 0.397 -5.684 -3.917 1.00 91.75 91 PHE A C 1
ATOM 682 O O . PHE A 1 91 ? 0.169 -4.870 -3.026 1.00 91.75 91 PHE A O 1
ATOM 689 N N . ILE A 1 92 ? 0.127 -5.454 -5.195 1.00 91.56 92 ILE A N 1
ATOM 690 C CA . ILE A 1 92 ? -0.515 -4.242 -5.692 1.00 91.56 92 ILE A CA 1
ATOM 691 C C . ILE A 1 92 ? -1.884 -4.621 -6.263 1.00 91.56 92 ILE A C 1
ATOM 693 O O . ILE A 1 92 ? -1.938 -5.439 -7.190 1.00 91.56 92 ILE A O 1
ATOM 697 N N . PRO A 1 93 ? -2.989 -4.051 -5.750 1.00 83.88 93 PRO A N 1
ATOM 698 C CA . PRO A 1 93 ? -4.311 -4.243 -6.337 1.00 83.88 93 PRO A CA 1
ATOM 699 C C . PRO A 1 93 ? -4.313 -3.938 -7.844 1.00 83.88 93 PRO A C 1
ATOM 701 O O . PRO A 1 93 ? -3.739 -2.948 -8.288 1.00 83.88 93 PRO A O 1
ATOM 704 N N . GLY A 1 94 ? -4.917 -4.820 -8.642 1.00 83.88 94 GLY A N 1
ATOM 705 C CA . GLY A 1 94 ? -4.965 -4.715 -10.109 1.00 83.88 94 GLY A CA 1
ATOM 706 C C . GLY A 1 94 ? -3.737 -5.267 -10.848 1.00 83.88 94 GLY A C 1
ATOM 707 O O . GLY A 1 94 ? -3.900 -5.893 -11.888 1.00 83.88 94 GLY A O 1
ATOM 708 N N . ILE A 1 95 ? -2.527 -5.122 -10.295 1.00 86.25 95 ILE A N 1
ATOM 709 C CA . ILE A 1 95 ? -1.273 -5.548 -10.952 1.00 86.25 95 ILE A CA 1
ATOM 710 C C . ILE A 1 95 ? -0.807 -6.937 -10.486 1.00 86.25 95 ILE A C 1
ATOM 712 O O . ILE A 1 95 ? -0.317 -7.739 -11.281 1.00 86.25 95 ILE A O 1
ATOM 716 N N . GLY A 1 96 ? -0.954 -7.238 -9.194 1.00 86.25 96 GLY A N 1
ATOM 717 C CA . GLY A 1 96 ? -0.473 -8.475 -8.580 1.00 86.25 96 GLY A CA 1
ATOM 718 C C . GLY A 1 96 ? 0.827 -8.298 -7.792 1.00 86.25 96 GLY A C 1
ATOM 719 O O . GLY A 1 96 ? 1.049 -7.273 -7.152 1.00 86.25 96 GLY A O 1
ATOM 720 N N . GLN A 1 97 ? 1.662 -9.340 -7.754 1.00 89.69 97 GLN A N 1
ATOM 721 C CA . GLN A 1 97 ? 2.851 -9.375 -6.897 1.00 89.69 97 GLN A CA 1
ATOM 722 C C . GLN A 1 97 ? 4.085 -8.761 -7.569 1.00 89.69 97 GLN A C 1
ATOM 724 O O . GLN A 1 97 ? 4.377 -9.048 -8.732 1.00 89.69 97 GLN A O 1
ATOM 729 N N . ILE A 1 98 ? 4.847 -8.000 -6.786 1.00 90.31 98 ILE A N 1
ATOM 730 C CA . ILE A 1 98 ? 6.210 -7.563 -7.079 1.00 90.31 98 ILE A CA 1
ATOM 731 C C . ILE A 1 98 ? 7.155 -8.208 -6.067 1.00 90.31 98 ILE A C 1
ATOM 733 O O . ILE A 1 98 ? 6.924 -8.130 -4.860 1.00 90.31 98 ILE A O 1
ATOM 737 N N . ALA A 1 99 ? 8.224 -8.840 -6.546 1.00 87.62 99 ALA A N 1
ATOM 738 C CA . ALA A 1 99 ? 9.259 -9.437 -5.710 1.00 87.62 99 ALA A CA 1
ATOM 739 C C . ALA A 1 99 ? 10.626 -8.831 -6.028 1.00 87.62 99 ALA A C 1
ATOM 741 O O . ALA A 1 99 ? 10.972 -8.664 -7.198 1.00 87.62 99 ALA A O 1
ATOM 742 N N . ILE A 1 100 ? 11.405 -8.540 -4.983 1.00 87.50 100 ILE A N 1
ATOM 743 C CA . ILE A 1 100 ? 12.732 -7.934 -5.117 1.00 87.50 100 ILE A CA 1
ATOM 744 C C . ILE A 1 100 ? 13.789 -8.820 -4.470 1.00 87.50 100 ILE A C 1
ATOM 746 O O . ILE A 1 100 ? 13.820 -9.014 -3.249 1.00 87.50 100 ILE A O 1
ATOM 750 N N . ALA A 1 101 ? 14.671 -9.356 -5.305 1.00 82.12 101 ALA A N 1
ATOM 751 C CA . ALA A 1 101 ? 15.760 -10.213 -4.877 1.00 82.12 101 ALA A CA 1
ATOM 752 C C . ALA A 1 101 ? 16.868 -9.422 -4.166 1.00 82.12 101 ALA A C 1
ATOM 754 O O . ALA A 1 101 ? 17.050 -8.225 -4.384 1.00 82.12 101 ALA A O 1
ATOM 755 N N . ALA A 1 102 ? 17.666 -10.109 -3.348 1.00 78.25 102 ALA A N 1
ATOM 756 C CA . ALA A 1 102 ? 18.815 -9.519 -2.660 1.00 78.25 102 ALA A CA 1
ATOM 757 C C . ALA A 1 102 ? 19.915 -9.011 -3.595 1.00 78.25 102 ALA A C 1
ATOM 759 O O . ALA A 1 102 ? 20.705 -8.153 -3.218 1.00 78.25 102 ALA A O 1
ATOM 760 N N . THR A 1 103 ? 19.923 -9.501 -4.829 1.00 81.81 103 THR A N 1
ATOM 761 C CA . THR A 1 103 ? 20.829 -9.079 -5.896 1.00 81.81 103 THR A CA 1
ATOM 762 C C . THR A 1 103 ? 20.323 -7.862 -6.677 1.00 81.81 103 THR A C 1
ATOM 764 O O . THR A 1 103 ? 20.986 -7.444 -7.619 1.00 81.81 103 THR A O 1
ATOM 767 N N . GLY A 1 104 ? 19.158 -7.305 -6.322 1.00 83.19 104 GLY A N 1
ATOM 768 C CA . GLY A 1 104 ? 18.533 -6.177 -7.022 1.00 83.19 104 GLY A CA 1
ATOM 769 C C . GLY A 1 104 ? 17.605 -6.571 -8.175 1.00 83.19 104 GLY A C 1
ATOM 770 O O . GLY A 1 104 ? 17.000 -5.702 -8.787 1.00 83.19 104 GLY A O 1
ATOM 771 N N . ALA A 1 105 ? 17.436 -7.864 -8.471 1.00 88.00 105 ALA A N 1
ATOM 772 C CA . ALA A 1 105 ? 16.486 -8.293 -9.497 1.00 88.00 105 ALA A CA 1
ATOM 773 C C . ALA A 1 105 ? 15.034 -8.004 -9.071 1.00 88.00 105 ALA A C 1
ATOM 775 O O . ALA A 1 105 ? 14.634 -8.346 -7.955 1.00 88.00 105 ALA A O 1
ATOM 776 N N . ILE A 1 106 ? 14.245 -7.418 -9.975 1.00 91.19 106 ILE A N 1
ATOM 777 C CA . ILE A 1 106 ? 12.827 -7.099 -9.767 1.00 91.19 106 ILE A CA 1
ATOM 778 C C . ILE A 1 106 ? 11.980 -7.990 -10.673 1.00 91.19 106 ILE A C 1
ATOM 780 O O . ILE A 1 106 ? 12.243 -8.108 -11.869 1.00 91.19 106 ILE A O 1
ATOM 784 N N . VAL A 1 107 ? 10.947 -8.604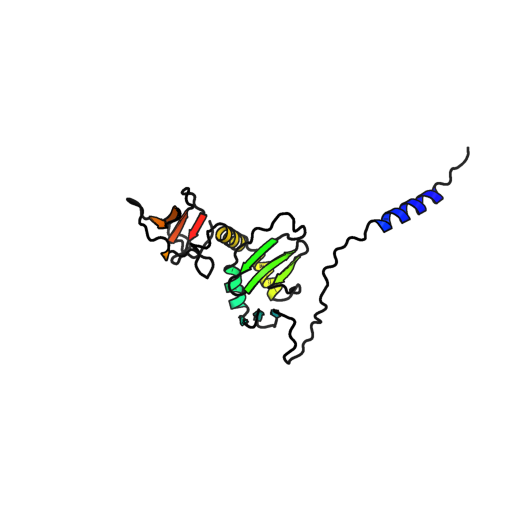 -10.101 1.00 90.06 107 VAL A N 1
ATOM 785 C CA . VAL A 1 107 ? 9.959 -9.409 -10.825 1.00 90.06 107 VAL A CA 1
ATOM 786 C C . VAL A 1 107 ? 8.578 -8.805 -10.605 1.00 90.06 107 VAL A C 1
ATOM 788 O O . VAL A 1 107 ? 8.169 -8.642 -9.457 1.00 90.06 107 VAL A O 1
ATOM 791 N N . VAL A 1 108 ? 7.854 -8.510 -11.683 1.00 90.75 108 VAL A N 1
ATOM 792 C CA . VAL A 1 108 ? 6.482 -7.975 -11.673 1.00 90.75 108 VAL A CA 1
ATOM 793 C C . VAL A 1 108 ? 5.562 -8.993 -12.332 1.00 90.75 108 VAL A C 1
ATOM 795 O O . VAL A 1 108 ? 5.816 -9.408 -13.457 1.00 90.75 108 VAL A O 1
ATOM 798 N N . ALA A 1 109 ? 4.513 -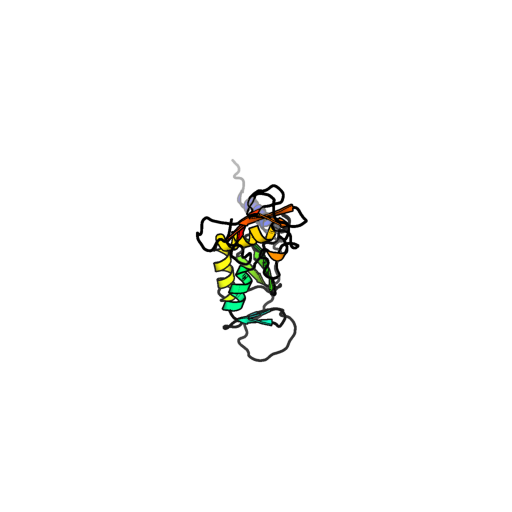9.430 -11.628 1.00 86.69 109 ALA A N 1
ATOM 799 C CA . ALA A 1 109 ? 3.544 -10.415 -12.128 1.00 86.69 109 ALA A CA 1
ATOM 800 C C . ALA A 1 109 ? 4.194 -11.681 -12.741 1.00 86.69 109 ALA A C 1
ATOM 802 O O . ALA A 1 109 ? 3.686 -12.265 -13.695 1.00 86.69 109 ALA A O 1
ATOM 803 N N . GLY A 1 110 ? 5.334 -12.108 -12.183 1.00 82.25 110 GLY A N 1
ATOM 804 C CA . GLY A 1 110 ? 6.095 -13.277 -12.640 1.00 82.25 110 GLY A CA 1
ATOM 805 C C . GLY A 1 110 ? 7.114 -13.009 -13.755 1.00 82.25 110 GLY A C 1
ATOM 806 O O . GLY A 1 110 ? 7.851 -13.923 -14.109 1.00 82.25 110 GLY A O 1
ATOM 807 N N . VAL A 1 111 ? 7.207 -11.780 -14.269 1.00 85.31 111 VAL A N 1
ATOM 808 C CA . VAL A 1 111 ? 8.141 -11.388 -15.335 1.00 85.31 111 VAL A CA 1
ATOM 809 C C . VAL A 1 111 ? 9.293 -10.564 -14.762 1.00 85.31 111 VAL A C 1
ATOM 811 O O . VAL A 1 111 ? 9.074 -9.624 -13.997 1.00 85.31 111 VAL A O 1
ATOM 814 N N . ALA A 1 112 ? 10.529 -10.918 -15.117 1.00 89.19 112 ALA A N 1
ATOM 815 C CA . ALA A 1 112 ? 11.712 -10.157 -14.729 1.00 89.19 112 ALA A CA 1
ATOM 816 C C . ALA A 1 112 ? 11.750 -8.800 -15.450 1.00 89.19 112 ALA A C 1
ATOM 818 O O . ALA A 1 112 ? 11.557 -8.723 -16.662 1.00 89.19 112 ALA A O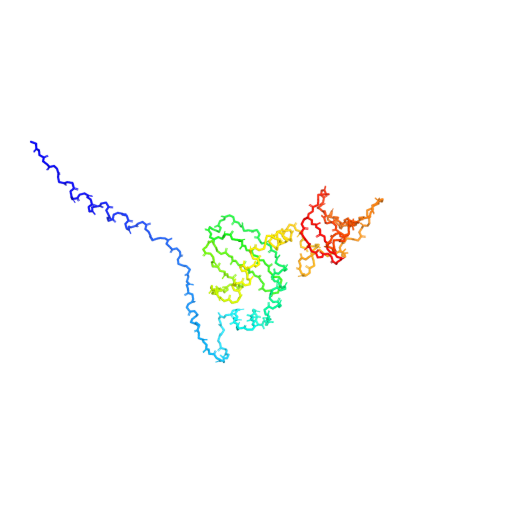 1
ATOM 819 N N . VAL A 1 113 ? 12.024 -7.734 -14.702 1.00 90.44 113 VAL A N 1
ATOM 820 C CA . VAL A 1 113 ? 12.141 -6.370 -15.225 1.00 90.44 113 VAL A CA 1
ATOM 821 C C . VAL A 1 113 ? 13.620 -6.035 -15.408 1.00 90.44 113 VAL A C 1
ATOM 823 O O . VAL A 1 113 ? 14.406 -6.192 -14.472 1.00 90.44 113 VAL A O 1
ATOM 826 N N . ALA A 1 114 ? 14.017 -5.562 -16.594 1.00 88.62 114 ALA A N 1
ATOM 827 C CA . ALA A 1 114 ? 15.406 -5.162 -16.818 1.00 88.62 114 ALA A CA 1
ATOM 828 C C . ALA A 1 114 ? 15.792 -3.919 -16.018 1.00 88.62 114 ALA A C 1
ATOM 830 O O . ALA A 1 114 ? 15.068 -2.919 -16.000 1.00 88.62 114 ALA A O 1
ATOM 831 N N . ALA A 1 115 ? 16.989 -3.979 -15.436 1.00 90.50 115 ALA A N 1
ATOM 832 C CA . ALA A 1 115 ? 17.646 -2.839 -14.816 1.00 90.50 115 ALA A CA 1
ATOM 833 C C . ALA A 1 115 ? 17.832 -1.691 -15.823 1.00 90.50 115 ALA A C 1
ATOM 835 O O . ALA A 1 115 ? 18.170 -1.925 -16.984 1.00 90.50 115 ALA A O 1
ATOM 836 N N . GLY A 1 116 ? 17.599 -0.457 -15.371 1.00 88.62 116 GLY A N 1
ATOM 837 C CA . GLY A 1 116 ? 17.666 0.752 -16.200 1.00 88.62 116 GLY A CA 1
ATOM 838 C C . GLY A 1 116 ? 16.453 0.981 -17.110 1.00 88.62 116 GLY A C 1
ATOM 839 O O . GLY A 1 116 ? 16.437 1.944 -17.871 1.00 88.62 116 GLY A O 1
ATOM 840 N N . SER A 1 117 ? 15.434 0.115 -17.060 1.00 92.12 117 SER A N 1
ATOM 841 C CA . SER A 1 117 ? 14.125 0.438 -17.637 1.00 92.12 117 SER A CA 1
ATOM 842 C C . SER A 1 117 ? 13.375 1.421 -16.737 1.00 92.12 117 SER A C 1
ATOM 844 O O . SER A 1 117 ? 13.544 1.407 -15.518 1.00 92.12 117 SER A O 1
ATOM 846 N N . TRP A 1 118 ? 12.470 2.217 -17.314 1.00 95.06 118 TRP A N 1
ATOM 847 C CA . TRP A 1 118 ? 11.664 3.152 -16.519 1.00 95.06 118 TRP A CA 1
ATOM 848 C C . TRP A 1 118 ? 10.878 2.431 -15.412 1.00 95.06 118 TRP A C 1
ATOM 850 O O . TRP A 1 118 ? 10.781 2.941 -14.305 1.00 95.06 118 TRP A O 1
ATOM 860 N N . LEU A 1 119 ? 10.361 1.225 -15.685 1.00 94.94 119 LEU A N 1
ATOM 861 C CA . LEU A 1 119 ? 9.592 0.446 -14.715 1.00 94.94 119 LEU A CA 1
ATOM 862 C C . LEU A 1 119 ? 10.465 0.023 -13.528 1.00 94.94 119 LEU A C 1
ATOM 864 O O . LEU A 1 119 ? 10.035 0.098 -12.377 1.00 94.94 119 LEU A O 1
ATOM 868 N N . TYR A 1 120 ? 11.701 -0.398 -13.808 1.00 94.12 120 TYR A N 1
ATOM 869 C CA . TYR A 1 120 ? 12.684 -0.735 -12.783 1.00 94.12 120 TYR A CA 1
ATOM 870 C C . TYR A 1 120 ? 13.016 0.477 -11.911 1.00 94.12 120 TYR A C 1
ATOM 872 O O . TYR A 1 120 ? 13.008 0.368 -10.683 1.00 94.12 120 TYR A O 1
ATOM 880 N N . ASP A 1 121 ? 13.270 1.629 -12.532 1.00 95.25 121 ASP A N 1
ATOM 881 C CA . ASP A 1 121 ? 13.631 2.858 -11.824 1.00 95.25 121 ASP A CA 1
ATOM 882 C C . ASP A 1 121 ? 12.468 3.367 -10.970 1.00 95.25 121 ASP A C 1
ATOM 884 O O . ASP A 1 121 ? 12.661 3.689 -9.800 1.00 95.25 121 ASP A O 1
ATOM 888 N N . THR A 1 122 ? 11.241 3.346 -11.497 1.00 96.12 122 THR A N 1
ATOM 889 C CA . THR A 1 122 ? 10.024 3.685 -10.749 1.00 96.12 122 THR A CA 1
ATOM 890 C C . THR A 1 122 ? 9.879 2.819 -9.494 1.00 96.12 122 THR A C 1
ATOM 892 O O . THR A 1 122 ? 9.686 3.347 -8.396 1.00 96.12 122 THR A O 1
ATOM 895 N N . ILE A 1 123 ? 10.023 1.494 -9.617 1.00 95.25 123 ILE A N 1
ATOM 896 C CA . ILE A 1 123 ? 9.920 0.583 -8.466 1.00 95.25 123 ILE A CA 1
ATOM 897 C C . ILE A 1 123 ? 11.071 0.816 -7.479 1.00 95.25 123 ILE A C 1
ATOM 899 O O . ILE A 1 123 ? 10.853 0.845 -6.269 1.00 95.25 123 ILE A O 1
ATOM 903 N N . THR A 1 124 ? 12.290 1.019 -7.973 1.00 93.88 124 THR A N 1
ATOM 904 C CA . THR A 1 124 ? 13.473 1.257 -7.132 1.00 93.88 124 THR A CA 1
ATOM 905 C C . THR A 1 124 ? 13.368 2.574 -6.361 1.00 93.88 124 THR A C 1
ATOM 907 O O . THR A 1 124 ? 13.700 2.625 -5.174 1.00 93.88 124 THR A O 1
ATOM 910 N N . ASN A 1 125 ? 12.849 3.625 -6.996 1.00 95.44 125 ASN A N 1
ATOM 911 C CA . ASN A 1 125 ? 12.593 4.915 -6.361 1.00 95.44 125 ASN A CA 1
ATOM 912 C C . ASN A 1 125 ? 11.541 4.783 -5.258 1.00 95.44 125 ASN A C 1
ATOM 914 O O . ASN A 1 125 ? 11.771 5.231 -4.137 1.00 95.44 125 ASN A O 1
ATOM 918 N N . TRP A 1 126 ? 10.437 4.082 -5.528 1.00 95.19 126 TRP A N 1
ATOM 919 C CA . TRP A 1 126 ? 9.418 3.794 -4.518 1.00 95.19 126 TRP A CA 1
ATOM 920 C C . TRP A 1 126 ? 9.968 2.978 -3.337 1.00 95.19 126 TRP A C 1
ATOM 922 O O . TRP A 1 126 ? 9.677 3.273 -2.182 1.00 95.19 126 TRP A O 1
ATOM 932 N N . LEU A 1 127 ? 10.832 1.988 -3.590 1.00 92.00 127 LEU A N 1
ATOM 933 C CA . LEU A 1 127 ? 11.499 1.208 -2.535 1.00 92.00 127 LEU A CA 1
ATOM 934 C C . LEU A 1 127 ? 12.521 2.018 -1.725 1.00 92.00 127 LEU A C 1
ATOM 936 O O . LEU A 1 127 ? 12.874 1.635 -0.602 1.00 92.00 127 LEU A O 1
ATOM 940 N N . SER A 1 128 ? 13.020 3.109 -2.295 1.00 92.44 128 SER A N 1
ATOM 941 C CA . SER A 1 128 ? 13.918 4.038 -1.611 1.00 92.44 128 SER A CA 1
ATOM 942 C C . SER A 1 128 ? 13.154 5.019 -0.717 1.00 92.44 128 SER A C 1
ATOM 944 O O . SER A 1 128 ? 13.741 5.582 0.205 1.00 92.44 128 SER A O 1
ATOM 946 N N . ASP A 1 129 ? 11.843 5.173 -0.922 1.00 93.69 129 ASP A N 1
ATOM 947 C CA . ASP A 1 129 ? 10.967 5.947 -0.049 1.00 93.69 129 ASP A CA 1
ATOM 948 C C . ASP A 1 129 ? 10.590 5.130 1.201 1.00 93.69 129 ASP A C 1
ATOM 950 O O . ASP A 1 129 ? 9.823 4.159 1.164 1.00 93.69 129 ASP A O 1
ATOM 954 N N . SER A 1 130 ? 11.135 5.532 2.352 1.00 91.12 130 SER A N 1
ATOM 955 C CA . SER A 1 130 ? 10.840 4.880 3.630 1.00 91.12 130 SER A CA 1
ATOM 956 C C . SER A 1 130 ? 9.373 5.014 4.039 1.00 91.12 130 SER A C 1
ATOM 958 O O . SER A 1 130 ? 8.840 4.103 4.669 1.00 91.12 130 SER A O 1
ATOM 960 N N . THR A 1 131 ? 8.714 6.113 3.668 1.00 92.19 131 THR A N 1
ATOM 961 C CA . THR A 1 131 ? 7.304 6.375 3.982 1.00 92.19 131 THR A CA 1
ATOM 962 C C . THR A 1 131 ? 6.406 5.434 3.198 1.00 92.19 131 THR A C 1
ATOM 964 O O . THR A 1 131 ? 5.523 4.795 3.768 1.00 92.19 131 THR A O 1
ATOM 967 N N . ALA A 1 132 ? 6.665 5.286 1.898 1.00 93.31 132 ALA A N 1
ATOM 968 C CA . ALA A 1 132 ? 5.903 4.384 1.044 1.00 93.31 132 ALA A CA 1
ATOM 969 C C . ALA A 1 132 ? 5.975 2.932 1.547 1.00 93.31 132 ALA A C 1
ATOM 971 O O . ALA A 1 132 ? 4.963 2.230 1.653 1.00 93.31 132 ALA A O 1
ATOM 972 N N . ARG A 1 133 ? 7.170 2.503 1.963 1.00 92.06 133 ARG A N 1
ATOM 973 C CA . ARG A 1 133 ? 7.384 1.184 2.568 1.00 92.06 133 ARG A CA 1
ATOM 974 C C . ARG A 1 133 ? 6.689 1.026 3.913 1.00 92.06 133 ARG A C 1
ATOM 976 O O . ARG A 1 133 ? 6.105 -0.028 4.162 1.00 92.06 133 ARG A O 1
ATOM 983 N N . GLU A 1 134 ? 6.737 2.041 4.770 1.00 92.94 134 GLU A N 1
ATOM 984 C CA . GLU A 1 134 ? 6.022 2.031 6.046 1.00 92.94 134 GLU A CA 1
ATOM 985 C C . GLU A 1 134 ? 4.512 1.887 5.826 1.00 92.94 134 GLU A C 1
ATOM 987 O O . GLU A 1 134 ? 3.873 1.051 6.465 1.00 92.94 134 GLU A O 1
ATOM 992 N N . ILE A 1 135 ? 3.943 2.637 4.880 1.00 94.69 135 ILE A N 1
ATOM 993 C CA . ILE A 1 135 ? 2.523 2.549 4.523 1.00 94.69 135 ILE A CA 1
ATOM 994 C C . ILE A 1 135 ? 2.178 1.135 4.042 1.00 94.69 135 ILE A C 1
ATOM 996 O O . ILE A 1 135 ? 1.202 0.552 4.519 1.00 94.69 135 ILE A O 1
ATOM 1000 N N . ALA A 1 136 ? 2.996 0.536 3.172 1.00 94.00 136 ALA A N 1
ATOM 1001 C CA . ALA A 1 136 ? 2.785 -0.835 2.708 1.00 94.00 136 ALA A CA 1
ATOM 1002 C C . ALA A 1 136 ? 2.830 -1.870 3.850 1.00 94.00 136 ALA A C 1
ATOM 1004 O O . ALA A 1 136 ? 2.080 -2.851 3.838 1.00 94.00 136 ALA A O 1
ATOM 1005 N N . GLU A 1 137 ? 3.679 -1.656 4.857 1.00 92.81 137 GLU A N 1
ATOM 1006 C CA . GLU A 1 137 ? 3.738 -2.481 6.070 1.00 92.81 137 GLU A CA 1
ATOM 1007 C C . GLU A 1 137 ? 2.540 -2.273 6.996 1.00 92.81 137 GLU A C 1
ATOM 1009 O O . GLU A 1 137 ? 2.035 -3.227 7.590 1.00 92.81 137 GLU A O 1
ATOM 1014 N N . VAL A 1 138 ? 2.074 -1.034 7.138 1.00 94.31 138 VAL A N 1
ATOM 1015 C CA . VAL A 1 138 ? 0.868 -0.707 7.902 1.00 94.31 138 VAL A CA 1
ATOM 1016 C C . VAL A 1 138 ? -0.346 -1.373 7.261 1.00 94.31 138 VAL A C 1
ATOM 1018 O O . VAL A 1 138 ? -1.085 -2.064 7.960 1.00 94.31 138 VAL A O 1
ATOM 1021 N N . ARG A 1 139 ? -0.502 -1.271 5.936 1.00 94.12 139 ARG A N 1
ATOM 1022 C CA . ARG A 1 139 ? -1.561 -1.949 5.169 1.00 94.12 139 ARG A CA 1
ATOM 1023 C C . ARG A 1 139 ? -1.582 -3.456 5.419 1.00 94.12 139 ARG A C 1
ATOM 1025 O O . ARG A 1 139 ? -2.654 -4.036 5.572 1.00 94.12 139 ARG A O 1
ATOM 1032 N N . ALA A 1 140 ? -0.409 -4.084 5.522 1.00 91.88 140 ALA A N 1
ATOM 1033 C CA . ALA A 1 140 ? -0.285 -5.517 5.789 1.00 91.88 140 ALA A CA 1
ATOM 1034 C C . ALA A 1 140 ? -0.804 -5.920 7.181 1.00 91.88 140 ALA A C 1
ATOM 1036 O O . ALA A 1 140 ? -1.365 -7.001 7.347 1.00 91.88 140 ALA A O 1
ATOM 1037 N N . LYS A 1 141 ? -0.660 -5.038 8.178 1.00 92.50 141 LYS A N 1
ATOM 1038 C CA . LYS A 1 141 ? -1.133 -5.261 9.557 1.00 92.50 141 LYS A CA 1
ATOM 1039 C C . LYS A 1 141 ? -2.642 -5.065 9.708 1.00 92.50 141 LYS A C 1
ATOM 1041 O O . LYS A 1 141 ? -3.218 -5.504 10.705 1.00 92.50 141 LYS A O 1
ATOM 1046 N N . ILE A 1 142 ? -3.284 -4.392 8.753 1.00 93.44 142 ILE A N 1
ATOM 1047 C CA . ILE A 1 142 ? -4.714 -4.093 8.788 1.00 93.44 142 ILE A CA 1
ATOM 1048 C C . ILE A 1 142 ? -5.500 -5.291 8.212 1.00 93.44 142 ILE A C 1
ATOM 1050 O O . ILE A 1 142 ? -5.252 -5.725 7.081 1.00 93.44 142 ILE A O 1
ATOM 1054 N N . PRO A 1 143 ? -6.483 -5.845 8.949 1.00 93.81 143 PRO A N 1
ATOM 1055 C CA . PRO A 1 143 ? -7.325 -6.928 8.450 1.00 93.81 143 PRO A CA 1
ATOM 1056 C C . PRO A 1 143 ? -8.018 -6.556 7.134 1.00 93.81 143 PRO A C 1
ATOM 1058 O O . PRO A 1 143 ? -8.568 -5.468 7.013 1.00 93.81 143 PRO A O 1
ATOM 1061 N N . SER A 1 144 ? -8.048 -7.474 6.163 1.00 91.94 144 SER A N 1
ATOM 1062 C CA . SER A 1 144 ? -8.688 -7.238 4.853 1.00 91.94 144 SER A CA 1
ATOM 1063 C C . SER A 1 144 ? -10.158 -6.833 4.954 1.00 91.94 144 SER A C 1
ATOM 1065 O O . SER A 1 144 ? -10.621 -6.029 4.166 1.00 91.94 144 SER A O 1
ATOM 1067 N N . ARG A 1 145 ? -10.877 -7.333 5.963 1.00 94.12 145 ARG A N 1
ATOM 1068 C CA . ARG A 1 145 ? -12.289 -7.008 6.226 1.00 94.12 145 ARG A CA 1
ATOM 1069 C C . ARG A 1 145 ? -12.577 -5.537 6.569 1.00 94.12 145 ARG A C 1
ATOM 1071 O O . ARG A 1 145 ? -13.742 -5.181 6.637 1.00 94.12 145 ARG A O 1
ATOM 1078 N N . ILE A 1 146 ? -11.555 -4.735 6.881 1.00 95.88 146 ILE A N 1
ATOM 1079 C CA . ILE A 1 146 ? -11.690 -3.283 7.117 1.00 95.88 146 ILE A CA 1
ATOM 1080 C C . ILE A 1 146 ? -10.852 -2.469 6.130 1.00 95.88 146 ILE A C 1
ATOM 1082 O O . ILE A 1 146 ? -10.585 -1.293 6.374 1.00 95.88 146 ILE A O 1
ATOM 1086 N N . ARG A 1 147 ? -10.390 -3.113 5.053 1.00 94.06 147 ARG A N 1
ATOM 1087 C CA . ARG A 1 147 ? -9.708 -2.445 3.955 1.00 94.06 147 ARG A CA 1
ATOM 1088 C C . ARG A 1 147 ? -10.653 -2.261 2.781 1.00 94.06 147 ARG A C 1
ATOM 1090 O O . ARG A 1 147 ? -11.469 -3.141 2.514 1.00 94.06 147 ARG A O 1
ATOM 1097 N N . ASP A 1 148 ? -10.505 -1.144 2.089 1.00 92.62 148 ASP A N 1
ATOM 1098 C CA . ASP A 1 148 ? -11.150 -0.919 0.803 1.00 92.62 148 ASP A CA 1
ATOM 1099 C C . ASP A 1 148 ? -10.394 -1.648 -0.330 1.00 92.62 148 ASP A C 1
ATOM 1101 O O . ASP A 1 148 ? -9.386 -2.335 -0.118 1.00 92.62 148 ASP A O 1
ATOM 1105 N N . GLU A 1 149 ? -10.877 -1.497 -1.562 1.00 87.75 149 GLU A N 1
ATOM 1106 C CA . GLU A 1 149 ? -10.247 -2.066 -2.760 1.00 87.75 149 GLU A CA 1
ATOM 1107 C C . GLU A 1 149 ? -8.848 -1.499 -3.053 1.00 87.75 149 GLU A C 1
ATOM 1109 O O . GLU A 1 149 ? -8.019 -2.167 -3.676 1.00 87.75 149 GLU A O 1
ATOM 1114 N N . ASN A 1 150 ? -8.560 -0.288 -2.568 1.00 86.56 150 ASN A N 1
ATOM 1115 C CA . ASN A 1 150 ? -7.257 0.346 -2.694 1.00 86.56 150 ASN A CA 1
ATOM 1116 C C . ASN A 1 150 ? -6.274 -0.156 -1.638 1.00 86.56 150 ASN A C 1
ATOM 1118 O O . ASN A 1 150 ? -5.087 0.130 -1.755 1.00 86.56 150 ASN A O 1
ATOM 1122 N N . GLY A 1 151 ? -6.731 -0.909 -0.635 1.00 87.38 151 GLY A N 1
ATOM 1123 C CA . GLY A 1 151 ? -5.938 -1.364 0.503 1.00 87.38 151 GLY A CA 1
ATOM 1124 C C . GLY A 1 151 ? -5.846 -0.350 1.648 1.00 87.38 151 GLY A C 1
ATOM 1125 O O . GLY A 1 151 ? -5.134 -0.623 2.617 1.00 87.38 151 GLY A O 1
ATOM 1126 N N . ASP A 1 152 ? -6.548 0.778 1.541 1.00 94.06 152 ASP A N 1
ATOM 1127 C CA . ASP A 1 152 ? -6.731 1.789 2.581 1.00 94.06 152 ASP A CA 1
ATOM 1128 C C . ASP A 1 152 ? -7.856 1.387 3.540 1.00 94.06 152 ASP A C 1
ATOM 1130 O O . ASP A 1 152 ? -8.411 0.298 3.427 1.00 94.06 152 ASP A O 1
ATOM 1134 N N . VAL A 1 153 ? -8.156 2.204 4.550 1.00 96.81 153 VAL A N 1
ATOM 1135 C CA . VAL A 1 153 ? -9.171 1.856 5.554 1.00 96.81 153 VAL A CA 1
ATOM 1136 C C . VAL A 1 153 ? -10.565 2.189 5.034 1.00 96.81 153 VAL A C 1
ATOM 1138 O O . VAL A 1 153 ? -10.866 3.352 4.790 1.00 96.81 153 VAL A O 1
ATOM 1141 N N . ASP A 1 154 ? -11.451 1.195 4.977 1.00 97.00 154 ASP A N 1
ATOM 1142 C CA . ASP A 1 154 ? -12.870 1.436 4.712 1.00 97.00 154 ASP A CA 1
ATOM 1143 C C . ASP A 1 154 ? -13.530 2.042 5.962 1.00 97.00 154 ASP A C 1
ATOM 1145 O O . ASP A 1 154 ? -13.903 1.338 6.908 1.00 97.00 154 ASP A O 1
ATOM 1149 N N . LEU A 1 155 ? -13.659 3.373 5.976 1.00 97.06 155 LEU A N 1
ATOM 1150 C CA . LEU A 1 155 ? -14.293 4.108 7.074 1.00 97.06 155 LEU A CA 1
ATOM 1151 C C . LEU A 1 155 ? -15.765 3.715 7.274 1.00 97.06 155 LEU A C 1
ATOM 1153 O O . LEU A 1 155 ? -16.273 3.847 8.388 1.00 97.06 155 LEU A O 1
ATOM 1157 N N . GLY A 1 156 ? -16.434 3.192 6.241 1.00 96.56 156 GLY A N 1
ATOM 1158 C CA . GLY A 1 156 ? -17.819 2.729 6.314 1.00 96.56 156 GLY A CA 1
ATOM 1159 C C . GLY A 1 156 ? -18.013 1.532 7.248 1.00 96.56 156 GLY A C 1
ATOM 1160 O O . GLY A 1 156 ? -19.099 1.364 7.797 1.00 96.56 156 GLY A O 1
ATOM 1161 N N . GLN A 1 157 ? -16.961 0.744 7.507 1.00 96.81 157 GLN A N 1
ATOM 1162 C CA . GLN A 1 157 ? -17.013 -0.372 8.464 1.00 96.81 157 GLN A CA 1
ATOM 1163 C C . GLN A 1 157 ? -17.077 0.087 9.930 1.00 96.81 157 GLN A C 1
ATOM 1165 O O . GLN A 1 157 ? -17.398 -0.710 10.813 1.00 96.81 157 GLN A O 1
ATOM 1170 N N . PHE A 1 158 ? -16.739 1.347 10.217 1.00 97.69 158 PHE A N 1
ATOM 1171 C CA . PHE A 1 158 ? -16.692 1.902 11.570 1.00 97.69 158 PHE A CA 1
ATOM 1172 C C . PHE A 1 158 ? -18.008 2.611 11.898 1.00 97.69 158 PHE A C 1
ATOM 1174 O O . PHE A 1 158 ? -18.071 3.830 12.040 1.00 97.69 158 PHE A O 1
ATOM 1181 N N . ASP A 1 159 ? -19.072 1.827 12.029 1.00 96.44 159 ASP A N 1
ATOM 1182 C CA . ASP A 1 159 ? -20.445 2.308 12.196 1.00 96.44 159 ASP A CA 1
ATOM 1183 C C . ASP A 1 159 ? -20.890 2.439 13.667 1.00 96.44 159 ASP A C 1
ATOM 1185 O O . ASP A 1 159 ? -21.909 3.069 13.965 1.00 96.44 159 ASP A O 1
ATOM 1189 N N . GLN A 1 160 ? -20.117 1.914 14.625 1.00 96.94 160 GLN A N 1
ATOM 1190 C CA . GLN A 1 160 ? -20.488 1.919 16.043 1.00 96.94 160 GLN A CA 1
ATOM 1191 C C . GLN A 1 160 ? -19.838 3.084 16.785 1.00 96.94 160 GLN A C 1
ATOM 1193 O O . GLN A 1 160 ? -18.655 3.050 17.128 1.00 96.94 160 GLN A O 1
ATOM 1198 N N . LYS A 1 161 ? -20.611 4.122 17.104 1.00 96.69 161 LYS A N 1
ATOM 1199 C CA . LYS A 1 161 ? -20.106 5.251 17.897 1.00 96.69 161 LYS A CA 1
ATOM 1200 C C . LYS A 1 161 ? -19.703 4.809 19.309 1.00 96.69 161 LYS A C 1
ATOM 1202 O O . LYS A 1 161 ? -20.483 4.188 20.030 1.00 96.69 161 LYS A O 1
ATOM 1207 N N . VAL A 1 162 ? -18.509 5.204 19.742 1.00 94.81 162 VAL A N 1
ATOM 1208 C CA . VAL A 1 162 ? -18.032 4.963 21.108 1.00 94.81 162 VAL A CA 1
ATOM 1209 C C . VAL A 1 162 ? -18.599 6.030 22.044 1.00 94.81 162 VAL A C 1
ATOM 1211 O O . VAL A 1 162 ? -18.401 7.229 21.838 1.00 94.81 162 VAL A O 1
ATOM 1214 N N . SER A 1 163 ? -19.298 5.597 23.096 1.00 92.38 163 SER A N 1
ATOM 1215 C CA . SER A 1 163 ? -19.926 6.509 24.059 1.00 92.38 163 SER A CA 1
ATOM 1216 C C . SER A 1 163 ? -18.911 7.467 24.695 1.00 92.38 163 SER A C 1
ATOM 1218 O O . SER A 1 163 ? -17.820 7.061 25.101 1.00 92.38 163 SER A O 1
ATOM 1220 N N . GLY A 1 164 ? -19.270 8.753 24.753 1.00 91.62 164 GLY A N 1
ATOM 1221 C CA . GLY A 1 164 ? -18.447 9.813 25.344 1.00 91.62 164 GLY A CA 1
ATOM 1222 C C . GLY A 1 164 ? -17.186 10.189 24.556 1.00 91.62 164 GLY A C 1
ATOM 1223 O O . GLY A 1 164 ? -16.386 10.977 25.053 1.00 91.62 164 GLY A O 1
ATOM 1224 N N . LYS A 1 165 ? -16.981 9.650 23.345 1.00 90.75 165 LYS A N 1
ATOM 1225 C CA . LYS A 1 165 ? -15.798 9.922 22.514 1.00 90.75 165 LYS A CA 1
ATOM 1226 C C . LYS A 1 165 ? -16.185 10.328 21.094 1.00 90.75 165 LYS A C 1
ATOM 1228 O O . LYS A 1 165 ? -17.233 9.954 20.574 1.00 90.75 165 LYS A O 1
ATOM 1233 N N . THR A 1 166 ? -15.294 11.060 20.432 1.00 92.25 166 THR A N 1
ATOM 1234 C CA . THR A 1 166 ? -15.332 11.279 18.977 1.00 92.25 166 THR A CA 1
ATOM 1235 C C . THR A 1 166 ? -14.598 10.139 18.273 1.00 92.25 166 THR A C 1
ATOM 1237 O O . THR A 1 166 ? -13.579 10.352 17.614 1.00 92.25 166 THR A O 1
ATOM 1240 N N . ALA A 1 167 ? -15.085 8.921 18.501 1.00 95.88 167 ALA A N 1
ATOM 1241 C CA . ALA A 1 167 ? -14.496 7.691 18.002 1.00 95.88 167 ALA A CA 1
ATOM 1242 C C . ALA A 1 167 ? -15.586 6.729 17.537 1.00 95.88 167 ALA A C 1
ATOM 1244 O O . ALA A 1 167 ? -16.685 6.705 18.102 1.00 95.88 167 ALA A O 1
ATOM 1245 N N . TYR A 1 168 ? -15.253 5.930 16.534 1.00 97.81 168 TYR A N 1
ATOM 1246 C CA . TYR A 1 168 ? -16.118 4.896 15.989 1.00 97.81 168 TYR A CA 1
ATOM 1247 C C . TYR A 1 168 ? -15.387 3.564 15.993 1.00 97.81 168 TYR A C 1
ATOM 1249 O O . TYR A 1 168 ? -14.161 3.511 15.897 1.00 97.81 168 TYR A O 1
ATOM 1257 N N . LYS A 1 169 ? -16.145 2.490 16.148 1.00 97.38 169 LYS A N 1
ATOM 1258 C CA . LYS A 1 169 ? -15.661 1.128 16.284 1.00 97.38 169 LYS A CA 1
ATOM 1259 C C . LYS A 1 169 ? -16.337 0.255 15.240 1.00 97.38 169 LYS A C 1
ATOM 1261 O O . LYS A 1 169 ? -17.502 0.451 14.917 1.00 97.38 169 LYS A O 1
ATOM 1266 N N . GLU A 1 170 ? -15.596 -0.721 14.752 1.00 96.94 170 GLU A N 1
ATOM 1267 C CA . GLU A 1 170 ? -16.105 -1.763 13.869 1.00 96.94 170 GLU A CA 1
ATOM 1268 C C . GLU A 1 170 ? -16.305 -3.085 14.648 1.00 96.94 170 GLU A C 1
ATOM 1270 O O . GLU A 1 170 ? -15.725 -3.300 15.723 1.00 96.94 170 GLU A O 1
ATOM 1275 N N . LYS A 1 171 ? -17.124 -3.998 14.112 1.00 94.88 171 LYS A N 1
ATOM 1276 C CA . LYS A 1 171 ? -17.562 -5.253 14.764 1.00 94.88 171 LYS A CA 1
ATOM 1277 C C . LYS A 1 171 ? -16.444 -6.093 15.412 1.00 94.88 171 LYS A C 1
ATOM 1279 O O . LYS A 1 171 ? -16.659 -6.722 16.445 1.00 94.88 171 LYS A O 1
ATOM 1284 N N . GLY A 1 172 ? -15.268 -6.150 14.806 1.00 94.56 172 GLY A N 1
ATOM 1285 C CA . GLY A 1 172 ? -14.108 -6.933 15.228 1.00 94.56 172 GLY A CA 1
ATOM 1286 C C . GLY A 1 172 ? -13.108 -6.200 16.127 1.00 94.56 172 GLY A C 1
ATOM 1287 O O . GLY A 1 172 ? -12.023 -6.733 16.373 1.00 94.56 172 GLY A O 1
ATOM 1288 N N . GLY A 1 173 ? -13.454 -5.025 16.657 1.00 95.75 173 GLY A N 1
ATOM 1289 C CA . GLY A 1 173 ? -12.710 -4.409 17.753 1.00 95.75 173 GLY A CA 1
ATOM 1290 C C . GLY A 1 173 ? -11.893 -3.168 17.409 1.00 95.75 173 GLY A C 1
ATOM 1291 O O . GLY A 1 173 ? -11.572 -2.422 18.331 1.00 95.75 173 GLY A O 1
ATOM 1292 N N . TRP A 1 174 ? -11.557 -2.947 16.139 1.00 97.88 174 TRP A N 1
ATOM 1293 C CA . TRP A 1 174 ? -10.749 -1.807 15.710 1.00 97.88 174 TRP A CA 1
ATOM 1294 C C . TRP A 1 174 ? -11.522 -0.501 15.856 1.00 97.88 174 TRP A C 1
ATOM 1296 O O . TRP A 1 174 ? -12.754 -0.483 15.841 1.00 97.88 174 TRP A O 1
ATOM 1306 N N . MET A 1 175 ? -10.795 0.603 16.011 1.00 97.56 175 MET A N 1
ATOM 1307 C CA . MET A 1 175 ? -11.395 1.920 16.208 1.00 97.56 175 MET A CA 1
ATOM 1308 C C . MET A 1 175 ? -10.743 2.974 15.322 1.00 97.56 175 MET A C 1
ATOM 1310 O O . MET A 1 175 ? -9.549 2.902 15.035 1.00 97.56 175 MET A O 1
ATOM 1314 N N . ILE A 1 176 ? -11.520 3.988 14.962 1.00 97.81 176 ILE A N 1
ATOM 1315 C CA . ILE A 1 176 ? -11.026 5.251 14.424 1.00 97.81 176 ILE A CA 1
ATOM 1316 C C . ILE A 1 176 ? -11.343 6.371 15.409 1.00 97.81 176 ILE A C 1
ATOM 1318 O O . ILE A 1 176 ? -12.481 6.529 15.850 1.00 97.81 176 ILE A O 1
ATOM 1322 N N . ASP A 1 177 ? -10.333 7.168 15.737 1.00 96.12 177 ASP A N 1
ATOM 1323 C CA . ASP A 1 177 ? -10.483 8.380 16.540 1.00 96.12 177 ASP A CA 1
ATOM 1324 C C . ASP A 1 177 ? -10.323 9.601 15.641 1.00 96.12 177 ASP A C 1
ATOM 1326 O O . ASP A 1 177 ? -9.398 9.651 14.828 1.00 96.12 177 ASP A O 1
ATOM 1330 N N . LYS A 1 178 ? -11.171 10.617 15.813 1.00 94.31 178 LYS A N 1
ATOM 1331 C CA . LYS A 1 178 ? -11.020 11.872 15.070 1.00 94.31 178 LYS A CA 1
ATOM 1332 C C . LYS A 1 178 ? -9.690 12.554 15.406 1.00 94.31 178 LYS A C 1
ATOM 1334 O O . LYS A 1 178 ? -9.331 12.703 16.578 1.00 94.31 178 LYS A O 1
ATOM 1339 N N . ASP A 1 179 ? -8.957 12.982 14.382 1.00 88.88 179 ASP A N 1
ATOM 1340 C CA . ASP A 1 179 ? -7.755 13.793 14.531 1.00 88.88 179 ASP A CA 1
ATOM 1341 C C . ASP A 1 179 ? -8.100 15.284 14.490 1.00 88.88 179 ASP A C 1
ATOM 1343 O O . ASP A 1 179 ? -8.559 15.805 13.477 1.00 88.88 179 ASP A O 1
ATOM 1347 N N . ASN A 1 180 ? -7.867 15.973 15.608 1.00 86.12 180 ASN A N 1
ATOM 1348 C CA . ASN A 1 180 ? -8.129 17.405 15.746 1.00 86.12 180 ASN A CA 1
ATOM 1349 C C . ASN A 1 180 ? -6.855 18.257 15.614 1.00 86.12 180 ASN A C 1
ATOM 1351 O O . ASN A 1 180 ? -6.935 19.474 15.730 1.00 86.12 180 ASN A O 1
ATOM 1355 N N . ALA A 1 181 ? -5.685 17.645 15.385 1.00 81.69 181 ALA A N 1
ATOM 1356 C CA . ALA A 1 181 ? -4.420 18.376 15.289 1.00 81.69 181 ALA A CA 1
ATOM 1357 C C . ALA A 1 181 ? -4.266 19.155 13.968 1.00 81.69 181 ALA A C 1
ATOM 1359 O O . ALA A 1 181 ? -3.489 20.099 13.906 1.00 81.69 181 ALA A O 1
ATOM 1360 N N . GLY A 1 182 ? -4.984 18.771 12.906 1.00 72.69 182 GLY A N 1
ATOM 1361 C CA . GLY A 1 182 ? -5.046 19.532 11.650 1.00 72.69 182 GLY A CA 1
ATOM 1362 C C . GLY A 1 182 ? -3.773 19.531 10.788 1.00 72.69 182 GLY A C 1
ATOM 1363 O O . GLY A 1 182 ? -3.717 20.254 9.797 1.00 72.69 182 GLY A O 1
ATOM 1364 N N . HIS A 1 183 ? -2.757 18.726 11.112 1.00 79.62 183 HIS A N 1
ATOM 1365 C CA . HIS A 1 183 ? -1.489 18.703 10.376 1.00 79.62 183 HIS A CA 1
ATOM 1366 C C . HIS A 1 183 ? -1.441 17.633 9.276 1.00 79.62 183 HIS A C 1
ATOM 1368 O O . HIS A 1 183 ? -1.614 16.438 9.536 1.00 79.62 183 HIS A O 1
ATOM 1374 N N . GLY A 1 184 ? -1.098 18.058 8.054 1.00 79.44 184 GLY A N 1
ATOM 1375 C CA . GLY A 1 184 ? -0.775 17.162 6.938 1.00 79.44 184 GLY A CA 1
ATOM 1376 C C . GLY A 1 184 ? -1.960 16.340 6.431 1.00 79.44 184 GLY A C 1
ATOM 1377 O O . GLY A 1 184 ? -1.790 15.167 6.128 1.00 79.44 184 GLY A O 1
ATOM 1378 N N . GLY A 1 185 ? -3.166 16.917 6.424 1.00 87.94 185 GLY A N 1
ATOM 1379 C CA . GLY A 1 185 ? -4.371 16.261 5.895 1.00 87.94 185 GLY A CA 1
ATOM 1380 C C . GLY A 1 185 ? -4.964 15.154 6.777 1.00 87.94 185 GLY A C 1
ATOM 1381 O O . GLY A 1 185 ? -5.998 14.597 6.425 1.00 87.94 185 GLY A O 1
ATOM 1382 N N . ARG A 1 186 ? -4.366 14.856 7.938 1.00 92.38 186 ARG A N 1
ATOM 1383 C CA . ARG A 1 186 ? -4.838 13.808 8.856 1.00 92.38 186 ARG A CA 1
ATOM 1384 C C . ARG A 1 186 ? -6.207 14.161 9.437 1.00 92.38 186 ARG A C 1
ATOM 1386 O O . ARG A 1 186 ? -6.369 15.222 10.043 1.00 92.38 186 ARG A O 1
ATOM 1393 N N . LYS A 1 187 ? -7.173 13.257 9.280 1.00 95.31 187 LYS A N 1
ATOM 1394 C CA . LYS A 1 187 ? -8.538 13.384 9.816 1.00 95.31 187 LYS A CA 1
ATOM 1395 C C . LYS A 1 187 ? -8.876 12.310 10.837 1.00 95.31 187 LYS A C 1
ATOM 1397 O O . LYS A 1 187 ? -9.702 12.564 11.714 1.00 95.31 187 LYS A O 1
ATOM 1402 N N . TRP A 1 188 ? -8.219 11.151 10.772 1.00 96.25 188 TRP A N 1
ATOM 1403 C CA . TRP A 1 188 ? -8.468 10.044 11.692 1.00 96.25 188 TRP A CA 1
ATOM 1404 C C . TRP A 1 188 ? -7.181 9.378 12.174 1.00 96.25 188 TRP A C 1
ATOM 1406 O O . TRP A 1 188 ? -6.122 9.469 11.554 1.00 96.25 188 TRP A O 1
ATOM 1416 N N . LYS A 1 189 ? -7.280 8.672 13.297 1.00 96.19 189 LYS A N 1
ATOM 1417 C CA . LYS A 1 189 ? -6.249 7.772 13.815 1.00 96.19 189 LYS A CA 1
ATOM 1418 C C . LYS A 1 189 ? -6.833 6.371 13.898 1.00 96.19 189 LYS A C 1
ATOM 1420 O O . LYS A 1 189 ? -7.793 6.166 14.637 1.00 96.19 189 LYS A O 1
ATOM 1425 N N . LEU A 1 190 ? -6.238 5.421 13.185 1.00 97.56 190 LEU A N 1
ATOM 1426 C CA . LEU A 1 190 ? -6.613 4.014 13.273 1.00 97.56 190 LEU A CA 1
ATOM 1427 C C . LEU A 1 190 ? -5.991 3.389 14.517 1.00 97.56 190 LEU A C 1
ATOM 1429 O O . LEU A 1 190 ? -4.787 3.536 14.758 1.00 97.56 190 LEU A O 1
ATOM 1433 N N . LYS A 1 191 ? -6.794 2.646 15.272 1.00 97.25 191 LYS A N 1
ATOM 1434 C CA . LYS A 1 191 ? -6.375 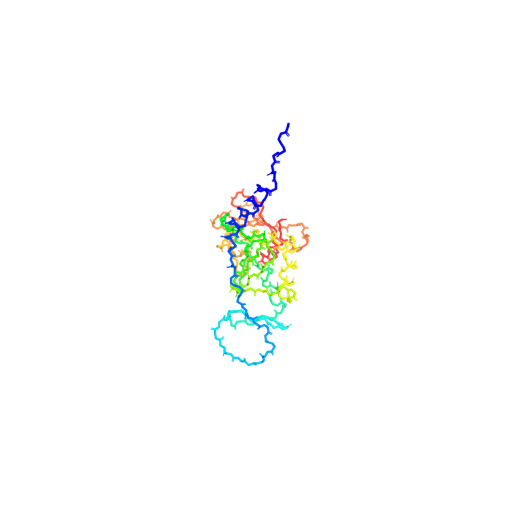1.888 16.446 1.00 97.25 191 LYS A CA 1
ATOM 1435 C C . LYS A 1 191 ? -6.735 0.418 16.313 1.00 97.25 191 LYS A C 1
ATOM 1437 O O . LYS A 1 191 ? -7.819 0.075 15.842 1.00 97.25 191 LYS A O 1
ATOM 1442 N N . ASP A 1 192 ? -5.828 -0.434 16.775 1.00 96.62 192 ASP A N 1
ATOM 1443 C CA . ASP A 1 192 ? -6.088 -1.862 16.900 1.00 96.62 192 ASP A CA 1
ATOM 1444 C C . ASP A 1 192 ? -7.144 -2.150 17.986 1.00 96.62 192 ASP A C 1
ATOM 1446 O O . ASP A 1 192 ? -7.573 -1.272 18.741 1.00 96.62 192 ASP A O 1
ATOM 1450 N N . LYS A 1 193 ? -7.547 -3.419 18.094 1.00 94.94 193 LYS A N 1
ATOM 1451 C CA . LYS A 1 193 ? -8.497 -3.894 19.114 1.00 94.94 193 LYS A CA 1
ATOM 1452 C C . LYS A 1 193 ? -8.046 -3.666 20.565 1.00 94.94 193 LYS A C 1
ATOM 14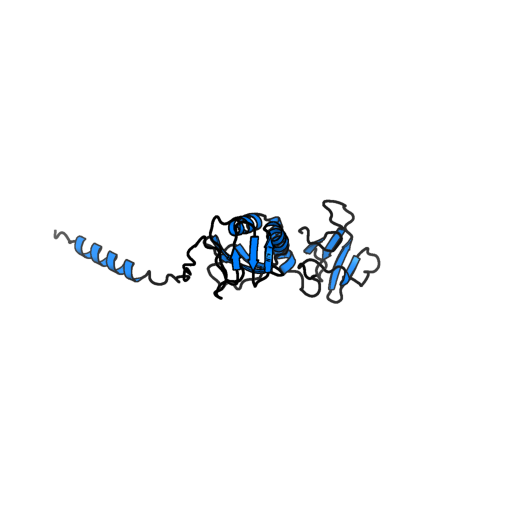54 O O . LYS A 1 193 ? -8.875 -3.731 21.468 1.00 94.94 193 LYS A O 1
ATOM 1459 N N . SER A 1 194 ? -6.753 -3.434 20.784 1.00 94.88 194 SER A N 1
ATOM 1460 C CA . SER A 1 194 ? -6.150 -3.153 22.090 1.00 94.88 194 SER A CA 1
ATOM 1461 C C . SER A 1 194 ? -6.080 -1.646 22.380 1.00 94.88 194 SER A C 1
ATOM 1463 O O . SER A 1 194 ? -5.699 -1.248 23.476 1.00 94.88 194 SER A O 1
ATOM 1465 N N . GLY A 1 195 ? -6.460 -0.801 21.415 1.00 93.94 195 GLY A N 1
ATOM 1466 C CA . GLY A 1 195 ? -6.433 0.655 21.515 1.00 93.94 195 GLY A CA 1
ATOM 1467 C C . GLY A 1 195 ? -5.105 1.303 21.111 1.00 93.94 195 GLY A C 1
ATOM 1468 O O . GLY A 1 195 ? -4.980 2.526 21.233 1.00 93.94 195 GLY A O 1
ATOM 1469 N N . ASN A 1 196 ? -4.129 0.538 20.610 1.00 95.62 196 ASN A N 1
ATOM 1470 C CA . ASN A 1 196 ? -2.855 1.085 20.145 1.00 95.62 196 ASN A CA 1
ATOM 1471 C C . ASN A 1 196 ? -3.022 1.711 18.764 1.00 95.62 196 ASN A C 1
ATOM 1473 O O . ASN A 1 196 ? -3.662 1.132 17.889 1.00 95.62 196 ASN A O 1
ATOM 1477 N N . ARG A 1 197 ? -2.395 2.868 18.532 1.00 95.62 197 ARG A N 1
ATOM 1478 C CA . ARG A 1 197 ? -2.410 3.513 17.214 1.00 95.62 197 ARG A CA 1
ATOM 1479 C C . ARG A 1 197 ? -1.593 2.706 16.201 1.00 95.62 197 ARG A C 1
ATOM 1481 O O . ARG A 1 197 ? -0.413 2.428 16.425 1.00 95.62 197 ARG A O 1
ATOM 1488 N N . VAL A 1 198 ? -2.223 2.404 15.070 1.00 95.94 198 VAL A N 1
ATOM 1489 C CA . VAL A 1 198 ? -1.631 1.680 13.937 1.00 95.94 198 VAL A CA 1
ATOM 1490 C C . VAL A 1 198 ? -1.326 2.620 12.773 1.00 95.94 198 VAL A C 1
ATOM 1492 O O . VAL A 1 198 ? -0.300 2.436 12.126 1.00 95.94 198 VAL A O 1
ATOM 1495 N N . ALA A 1 199 ? -2.170 3.630 12.534 1.00 95.81 199 ALA A N 1
ATOM 1496 C CA . ALA A 1 199 ? -2.011 4.558 11.416 1.00 95.81 199 ALA A CA 1
ATOM 1497 C C . ALA A 1 199 ? -2.637 5.938 11.683 1.00 95.81 199 ALA A C 1
ATOM 1499 O O . ALA A 1 199 ? -3.530 6.095 12.522 1.00 95.81 199 ALA A O 1
ATOM 1500 N N . SER A 1 200 ? -2.187 6.929 10.923 1.00 95.25 200 SER A N 1
ATOM 1501 C CA . SER A 1 200 ? -2.884 8.180 10.622 1.00 95.25 200 SER A CA 1
ATOM 1502 C C . SER A 1 200 ? -3.629 8.022 9.309 1.00 95.25 200 SER A C 1
ATOM 1504 O O . SER A 1 200 ? -3.046 7.519 8.350 1.00 95.25 200 SER A O 1
ATOM 1506 N N . LEU A 1 201 ? -4.869 8.494 9.249 1.00 96.31 201 LEU A N 1
ATOM 1507 C CA . LEU A 1 201 ? -5.681 8.423 8.042 1.00 96.31 201 LEU A CA 1
ATOM 1508 C C . LEU A 1 201 ? -6.071 9.816 7.544 1.00 96.31 201 LEU A C 1
ATOM 1510 O O . LEU A 1 201 ? -6.268 10.741 8.345 1.00 96.31 201 LEU A O 1
ATOM 1514 N N . GLY A 1 202 ? -6.199 9.932 6.227 1.00 95.50 202 GLY A N 1
ATOM 1515 C CA . GLY A 1 202 ? -6.824 11.044 5.528 1.00 95.50 202 GLY A CA 1
ATOM 1516 C C . GLY A 1 202 ? -8.335 11.072 5.728 1.00 95.50 202 GLY A C 1
ATOM 1517 O O . GLY A 1 202 ? -8.882 10.399 6.602 1.00 95.50 202 GLY A O 1
ATOM 1518 N N . GLU A 1 203 ? -9.015 11.902 4.946 1.00 94.69 203 GLU A N 1
ATOM 1519 C CA . GLU A 1 203 ? -10.456 12.121 5.076 1.00 94.69 203 GLU A CA 1
ATOM 1520 C C . GLU A 1 203 ? -11.284 10.900 4.697 1.00 94.69 203 GLU A C 1
ATOM 1522 O O . GLU A 1 203 ? -12.254 10.604 5.395 1.00 94.69 203 GLU A O 1
ATOM 1527 N N . ASN A 1 204 ? -10.849 10.162 3.674 1.00 95.06 204 ASN A N 1
ATOM 1528 C CA . ASN A 1 204 ? -11.562 9.002 3.148 1.00 95.06 204 ASN A CA 1
ATOM 1529 C C . ASN A 1 204 ? -10.932 7.678 3.600 1.00 95.06 204 ASN A C 1
ATOM 1531 O O . ASN A 1 204 ? -11.263 6.627 3.066 1.00 95.06 204 ASN A O 1
ATOM 1535 N N . GLY A 1 205 ? -10.041 7.718 4.596 1.00 95.50 205 GLY A N 1
ATOM 1536 C CA . GLY A 1 205 ? -9.391 6.526 5.143 1.00 95.50 205 GLY A CA 1
ATOM 1537 C C . GLY A 1 205 ? -8.032 6.206 4.524 1.00 95.50 205 GLY A C 1
ATOM 1538 O O . GLY A 1 205 ? -7.443 5.182 4.877 1.00 95.50 205 GLY A O 1
ATOM 1539 N N . GLU A 1 206 ? -7.502 7.092 3.673 1.00 95.06 206 GLU A N 1
ATOM 1540 C CA . GLU A 1 206 ? -6.182 6.943 3.058 1.00 95.06 206 GLU A CA 1
ATOM 1541 C C . GLU A 1 206 ? -5.105 6.858 4.136 1.00 95.06 206 GLU A C 1
ATOM 1543 O O . GLU A 1 206 ? -5.043 7.704 5.027 1.00 95.06 206 GLU A O 1
ATOM 1548 N N . ILE A 1 207 ? -4.232 5.861 4.078 1.00 95.25 207 ILE A N 1
ATOM 1549 C CA . ILE A 1 207 ? -3.181 5.689 5.082 1.00 95.25 207 ILE A CA 1
ATOM 1550 C C . ILE A 1 207 ? -2.039 6.668 4.791 1.00 95.25 207 ILE A C 1
ATOM 1552 O O . ILE A 1 207 ? -1.381 6.580 3.760 1.00 95.25 207 ILE A O 1
ATOM 1556 N N . LEU A 1 208 ? -1.762 7.569 5.736 1.00 92.56 208 LEU A N 1
ATOM 1557 C CA . LEU A 1 208 ? -0.760 8.640 5.597 1.00 92.56 208 LEU A CA 1
ATOM 1558 C C . LEU A 1 208 ? 0.549 8.366 6.364 1.00 92.56 208 LEU A C 1
ATOM 1560 O O . LEU A 1 208 ? 1.389 9.255 6.492 1.00 92.56 208 LEU A O 1
ATOM 1564 N N . GLY A 1 209 ? 0.700 7.169 6.936 1.00 88.62 209 GLY A N 1
ATOM 1565 C CA . GLY A 1 209 ? 1.803 6.795 7.835 1.00 88.62 209 GLY A CA 1
ATOM 1566 C C . GLY A 1 209 ? 1.375 6.715 9.304 1.00 88.62 209 GLY A C 1
ATOM 1567 O O . GLY A 1 209 ? 0.219 6.993 9.635 1.00 88.62 209 GLY A O 1
ATOM 1568 N N . LYS A 1 210 ? 2.271 6.296 10.202 1.00 85.19 210 LYS A N 1
ATOM 1569 C CA . LYS A 1 210 ? 1.939 6.069 11.618 1.00 85.19 210 LYS A CA 1
ATOM 1570 C C . LYS A 1 210 ? 1.906 7.340 12.471 1.00 85.19 210 LYS A C 1
ATOM 1572 O O . LYS A 1 210 ? 2.751 8.236 12.288 1.00 85.19 210 LYS A O 1
#

Secondary structure (DSSP, 8-state):
-----THHHHHHHHHHHTTS----------------------S--SEEE-SSEEEETTEEEEHHHHHHHHTT-EEEPPPTT-TTEEEEEEEETTTEEEEEETTS-EEETTEEEPTTSHHHHHHHHHHH-HHHHHHHHHHHHS-GGGB-TTSSB-GGG--EEPTTSSEEE-TTS-EEEE--S--TT--EEEE-TTS-EEEEE-TTS-B---

Sequence (210 aa):
MKKKNYKKYLAGILVCVMVASTSATAFAESNSKYTNVENASDVAGNVIITNDGVTINGVYYTKAEFESLLNKAVKIETPQTRAAIAAGIYFIPGIGQIAIAATGAIVVAGVAVAAGSWLYDTITNWLSDSTAREIAEVRAKIPSRIRDENGDVDLGQFDQKVSGKTAYKEKGGWMIDKDNAGHGGRKWKLKDKSGNRVASLGENGEILGK

pLDDT: mean 80.71, std 19.98, range [26.48, 97.88]

Radius of gyration: 25.32 Å; chains: 1; bounding box: 90×54×60 Å

Organism: NCBI:txid2605778